Protein AF-A0A7J4S495-F1 (afdb_monomer_lite)

Radius of gyration: 18.55 Å; chains: 1; bounding box: 45×49×51 Å

pLDDT: mean 96.93, std 2.52, range [75.75, 98.94]

Foldseek 3Di:
DLVCLVVQHEDEDPFLLVLLLLLHFLLLSLLRLLLRLVLCVVSNHQEYEREQEPCGPPLADLLLSLLSVVLSCVSNCVPDDPRHDYFYEYEYDLNHQDQDLVSLLVSLLVRLLSRCLVVGPHYDFDQSNSVPDDDDPVSVVSSVVSNVVSNVVSVVDDDNSCPDPSSVVSNVLSNVLSVVLVVLLVVQDDPPPPDSSNDPVSVQVCQQLPSNEGCNCPPPPSGDNPFDWDQDVSGTFTADPPPRHGDRSVRRSVVSVND

Structure (mmCIF, N/CA/C/O backbone):
data_AF-A0A7J4S495-F1
#
_entry.id   AF-A0A7J4S495-F1
#
loop_
_atom_site.group_PDB
_atom_site.id
_atom_site.type_symbol
_atom_site.label_atom_id
_atom_site.label_alt_id
_atom_site.label_comp_id
_atom_site.label_asym_id
_atom_site.label_entity_id
_atom_site.label_seq_id
_atom_site.pdbx_PDB_ins_code
_atom_site.Cartn_x
_atom_site.Cartn_y
_atom_site.Cartn_z
_atom_site.occupancy
_atom_site.B_iso_or_equiv
_atom_site.auth_seq_id
_atom_site.auth_comp_id
_atom_site.auth_asym_id
_atom_site.auth_atom_id
_atom_site.pdbx_PDB_model_num
ATOM 1 N N . MET A 1 1 ? -19.452 1.331 3.686 1.00 92.88 1 MET A N 1
ATOM 2 C CA . MET A 1 1 ? -19.104 0.120 4.468 1.00 92.88 1 MET A CA 1
ATOM 3 C C . MET A 1 1 ? -20.306 -0.441 5.226 1.00 92.88 1 MET A C 1
ATOM 5 O O . MET A 1 1 ? -20.705 -1.549 4.902 1.00 92.88 1 MET A O 1
ATOM 9 N N . GLY A 1 2 ? -20.948 0.310 6.134 1.00 94.75 2 GLY A N 1
ATOM 10 C CA . GLY A 1 2 ? -22.056 -0.211 6.963 1.00 94.75 2 GLY A CA 1
ATOM 11 C C . GLY A 1 2 ? -23.253 -0.802 6.198 1.00 94.75 2 GLY A C 1
ATOM 12 O O . GLY A 1 2 ? -23.832 -1.791 6.631 1.00 94.75 2 GLY A O 1
ATOM 13 N N . TRP A 1 3 ? -23.586 -0.264 5.019 1.00 96.62 3 TRP A N 1
ATOM 14 C CA . TRP A 1 3 ? -24.627 -0.856 4.169 1.00 96.62 3 TRP A CA 1
ATOM 15 C C . TRP A 1 3 ? -24.265 -2.266 3.673 1.00 96.62 3 TRP A C 1
ATOM 17 O O . TRP A 1 3 ? -25.090 -3.165 3.741 1.00 96.62 3 TRP A O 1
ATOM 27 N N . TYR A 1 4 ? -23.028 -2.489 3.222 1.00 96.56 4 TYR A N 1
ATOM 28 C CA . TYR A 1 4 ? -22.582 -3.813 2.772 1.00 96.56 4 TYR A CA 1
ATOM 29 C C . TYR A 1 4 ? -22.509 -4.802 3.938 1.00 96.56 4 TYR A C 1
ATOM 31 O O . TYR A 1 4 ? -22.948 -5.944 3.811 1.00 96.56 4 TYR A O 1
ATOM 39 N N . ALA A 1 5 ? -22.040 -4.328 5.097 1.00 96.12 5 ALA A N 1
ATOM 40 C CA . ALA A 1 5 ? -22.020 -5.102 6.332 1.00 96.12 5 ALA A CA 1
ATOM 41 C C . ALA A 1 5 ? -23.423 -5.588 6.733 1.00 96.12 5 ALA A C 1
ATOM 43 O O . ALA A 1 5 ? -23.599 -6.771 7.013 1.00 96.12 5 ALA A O 1
ATOM 44 N N . SER A 1 6 ? -24.447 -4.725 6.668 1.00 96.81 6 SER A N 1
ATOM 45 C CA . SER A 1 6 ? -25.831 -5.113 6.995 1.00 96.81 6 SER A CA 1
ATOM 46 C C . SER A 1 6 ? -26.442 -6.126 6.019 1.00 96.81 6 SER A C 1
ATOM 48 O O . SER A 1 6 ? -27.468 -6.733 6.321 1.00 96.81 6 SER A O 1
ATOM 50 N N . LYS A 1 7 ? -25.812 -6.331 4.856 1.00 97.56 7 LYS A N 1
ATOM 51 C CA . LYS A 1 7 ? -26.171 -7.352 3.864 1.00 97.56 7 LYS A CA 1
ATOM 52 C C . LYS A 1 7 ? -25.293 -8.604 3.932 1.00 97.56 7 LYS A C 1
ATOM 54 O O . LYS A 1 7 ? -25.521 -9.524 3.155 1.00 97.56 7 LYS A O 1
ATOM 59 N N . GLY A 1 8 ? -24.300 -8.645 4.824 1.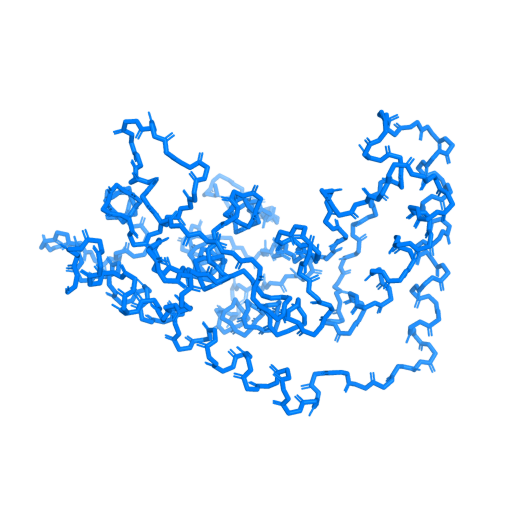00 95.94 8 GLY A N 1
ATOM 60 C CA . GLY A 1 8 ? -23.330 -9.740 4.896 1.00 95.94 8 GLY A CA 1
ATOM 61 C C . GLY A 1 8 ? -22.436 -9.849 3.656 1.00 95.94 8 GLY A C 1
ATOM 62 O O . GLY A 1 8 ? -21.924 -10.928 3.370 1.00 95.94 8 GLY A O 1
ATOM 63 N N . LEU A 1 9 ? -22.271 -8.757 2.899 1.00 97.31 9 LEU A N 1
ATOM 64 C CA . LEU A 1 9 ? -21.462 -8.741 1.682 1.00 97.31 9 LEU A CA 1
ATOM 65 C C . LEU A 1 9 ? -19.990 -8.447 2.010 1.00 97.31 9 LEU A C 1
ATOM 67 O O . LEU A 1 9 ? -19.727 -7.544 2.813 1.00 97.31 9 LEU A O 1
ATOM 71 N N . PRO A 1 10 ? -19.031 -9.154 1.379 1.00 97.19 10 PRO A N 1
ATOM 72 C CA . PRO A 1 10 ? -17.623 -8.793 1.460 1.00 97.19 10 PRO A CA 1
ATOM 73 C C . PRO A 1 10 ? -17.376 -7.357 0.993 1.00 97.19 10 PRO A C 1
ATOM 75 O O . PRO A 1 10 ? -18.044 -6.870 0.080 1.00 97.19 10 PRO A O 1
ATOM 78 N N . VAL A 1 11 ? -16.410 -6.681 1.615 1.00 97.38 11 VAL A N 1
ATOM 79 C CA . VAL A 1 11 ? -16.069 -5.291 1.286 1.00 97.38 11 VAL A CA 1
ATOM 80 C C . VAL A 1 11 ? -14.600 -5.173 0.923 1.00 97.38 11 VAL A C 1
ATOM 82 O O . VAL A 1 11 ? -13.729 -5.506 1.721 1.00 97.38 11 VAL A O 1
ATOM 85 N N . GLU A 1 12 ? -14.354 -4.622 -0.256 1.00 94.88 12 GLU A N 1
ATOM 86 C CA . GLU A 1 12 ? -13.060 -4.133 -0.722 1.00 94.88 12 GLU A CA 1
ATOM 87 C C . GLU A 1 12 ? -13.013 -2.612 -0.502 1.00 94.88 12 GLU A C 1
ATOM 89 O O . GLU A 1 12 ? -13.976 -1.905 -0.819 1.00 94.88 12 GLU A O 1
ATOM 94 N N . VAL A 1 13 ? -11.927 -2.093 0.082 1.00 89.81 13 VAL A N 1
ATOM 95 C CA . VAL A 1 13 ? -11.722 -0.643 0.242 1.00 89.81 13 VAL A CA 1
ATOM 96 C C . VAL A 1 13 ? -10.424 -0.221 -0.426 1.00 89.81 13 VAL A C 1
ATOM 98 O O . VAL A 1 13 ? -9.328 -0.614 -0.030 1.00 89.81 13 VAL A O 1
ATOM 101 N N . ASN A 1 14 ? -10.566 0.681 -1.392 1.00 83.81 14 ASN A N 1
ATOM 102 C CA . ASN A 1 14 ? -9.505 1.056 -2.323 1.00 83.81 14 ASN A CA 1
ATOM 103 C C . ASN A 1 14 ? -8.668 2.247 -1.845 1.00 83.81 14 ASN A C 1
ATOM 105 O O . ASN A 1 14 ? -8.104 2.967 -2.653 1.00 83.81 14 ASN A O 1
ATOM 109 N N . ASP A 1 15 ? -8.575 2.475 -0.535 1.00 86.62 15 ASP A N 1
ATOM 110 C CA . ASP A 1 15 ? -7.972 3.694 0.021 1.00 86.62 15 ASP A CA 1
ATOM 111 C C . ASP A 1 15 ? -6.431 3.643 0.026 1.00 86.62 15 ASP A C 1
ATOM 113 O O . ASP A 1 15 ? -5.757 4.491 -0.553 1.00 86.62 15 ASP A O 1
ATOM 117 N N . SER A 1 16 ? -5.828 2.587 0.584 1.00 88.62 16 SER A N 1
ATOM 118 C CA . SER A 1 16 ? -4.367 2.516 0.787 1.00 88.62 16 SER A CA 1
ATOM 119 C C . SER A 1 16 ? -3.529 2.725 -0.481 1.00 88.62 16 SER A C 1
ATOM 121 O O . SER A 1 16 ? -2.503 3.406 -0.445 1.00 88.62 16 SER A O 1
ATOM 123 N N . HIS A 1 17 ? -3.928 2.139 -1.611 1.00 91.50 17 HIS A N 1
ATOM 124 C CA . HIS A 1 17 ? -3.145 2.253 -2.842 1.00 91.50 17 HIS A CA 1
ATOM 125 C C . HIS A 1 17 ? -3.281 3.634 -3.503 1.00 91.50 17 HIS A C 1
ATOM 127 O O . HIS A 1 17 ? -2.400 4.009 -4.275 1.00 91.50 17 HIS A O 1
ATOM 133 N N . GLN A 1 18 ? -4.325 4.409 -3.182 1.00 94.94 18 GLN A N 1
ATOM 134 C CA . GLN A 1 18 ? -4.510 5.780 -3.675 1.00 94.94 18 GLN A CA 1
ATOM 135 C C . GLN A 1 18 ? -3.459 6.738 -3.111 1.00 94.94 18 GLN A C 1
ATOM 137 O O . GLN A 1 18 ? -3.080 7.688 -3.799 1.00 94.94 18 GLN A O 1
ATOM 142 N N . TRP A 1 19 ? -2.944 6.460 -1.911 1.00 97.44 19 TRP A N 1
ATOM 143 C CA . TRP A 1 19 ? -1.802 7.170 -1.331 1.00 97.44 19 TRP A CA 1
ATOM 144 C C . TRP A 1 19 ? -0.518 6.873 -2.102 1.00 97.44 19 TRP A C 1
ATOM 146 O O . TRP A 1 19 ? 0.177 7.789 -2.530 1.00 97.44 19 TRP A O 1
ATOM 156 N N . SER A 1 20 ? -0.239 5.595 -2.368 1.00 96.62 20 SER A N 1
ATOM 157 C CA . SER A 1 20 ? 0.926 5.199 -3.166 1.00 96.62 20 SER A CA 1
ATOM 158 C C . SER A 1 20 ? 0.868 5.723 -4.608 1.00 96.62 20 SER A C 1
ATOM 160 O O . SER A 1 20 ? 1.890 6.166 -5.108 1.00 96.62 20 SER A O 1
ATOM 162 N N . LEU A 1 21 ? -0.309 5.773 -5.247 1.00 95.44 21 LEU A N 1
ATOM 163 C CA . LEU A 1 21 ? -0.486 6.368 -6.588 1.00 95.44 21 LEU A CA 1
ATOM 164 C C . LEU A 1 21 ? -0.253 7.890 -6.622 1.00 95.44 21 LEU A C 1
ATOM 166 O O . LEU A 1 21 ? -0.128 8.476 -7.696 1.00 95.44 21 LEU A O 1
ATOM 170 N N . ARG A 1 22 ? -0.242 8.536 -5.453 1.00 96.44 22 ARG A N 1
ATOM 171 C CA . ARG A 1 22 ? 0.035 9.966 -5.269 1.00 96.44 22 ARG A CA 1
ATOM 172 C C . ARG A 1 22 ? 1.457 10.229 -4.780 1.00 96.44 22 ARG A C 1
ATOM 174 O O . ARG A 1 22 ? 1.734 11.326 -4.301 1.00 96.44 22 ARG A O 1
ATOM 181 N N . ASP A 1 23 ? 2.313 9.213 -4.874 1.00 96.50 23 ASP A N 1
ATOM 182 C CA . ASP A 1 23 ? 3.699 9.213 -4.420 1.00 96.50 23 ASP A CA 1
ATOM 183 C C . ASP A 1 23 ? 3.849 9.525 -2.923 1.00 96.50 23 ASP A C 1
ATOM 185 O O . ASP A 1 23 ? 4.851 10.092 -2.496 1.00 96.50 23 ASP A O 1
ATOM 189 N N . ALA A 1 24 ? 2.867 9.150 -2.094 1.00 98.12 24 ALA A N 1
ATOM 190 C CA . ALA A 1 24 ? 2.995 9.256 -0.641 1.00 98.12 24 ALA A CA 1
ATOM 191 C C . ALA A 1 24 ? 4.182 8.418 -0.116 1.00 98.12 24 ALA A C 1
ATOM 193 O O . ALA A 1 24 ? 4.555 7.414 -0.744 1.00 98.12 24 ALA A O 1
ATOM 194 N N . PRO A 1 25 ? 4.745 8.762 1.059 1.00 98.31 25 PRO A N 1
ATOM 195 C CA . 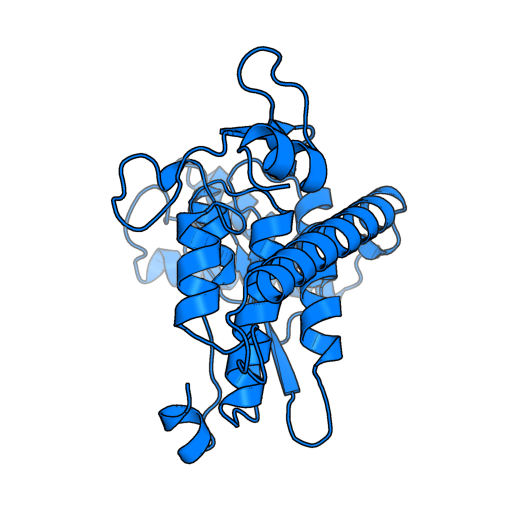PRO A 1 25 ? 5.682 7.887 1.754 1.00 98.31 25 PRO A CA 1
ATOM 196 C C . PRO A 1 25 ? 5.072 6.497 1.969 1.00 98.31 25 PRO A C 1
ATOM 198 O O . PRO A 1 25 ? 3.879 6.365 2.257 1.00 98.31 25 PRO A O 1
ATOM 201 N N . ASP A 1 26 ? 5.885 5.444 1.869 1.00 98.56 26 ASP A N 1
ATOM 202 C CA . ASP A 1 26 ? 5.395 4.069 2.037 1.00 98.56 26 ASP A CA 1
ATOM 203 C C . ASP A 1 26 ? 4.670 3.869 3.386 1.00 98.56 26 ASP A C 1
ATOM 205 O O . ASP A 1 26 ? 3.659 3.165 3.439 1.00 98.56 26 ASP A O 1
ATOM 209 N N . ALA A 1 27 ? 5.139 4.520 4.457 1.00 98.56 27 ALA A N 1
ATOM 210 C CA . ALA A 1 27 ? 4.524 4.469 5.783 1.00 98.56 27 ALA A CA 1
ATOM 211 C C . ALA A 1 27 ? 3.095 5.035 5.812 1.00 98.56 27 ALA A C 1
ATOM 213 O O . ALA A 1 27 ? 2.218 4.430 6.431 1.00 98.56 27 ALA A O 1
ATOM 214 N N . VAL A 1 28 ? 2.823 6.123 5.078 1.00 98.69 28 VAL A N 1
ATOM 215 C CA . VAL A 1 28 ? 1.468 6.687 4.927 1.00 98.69 28 VAL A CA 1
ATOM 216 C C . VAL A 1 28 ? 0.542 5.657 4.283 1.00 98.69 28 VAL A C 1
ATOM 218 O O . VAL A 1 28 ? -0.562 5.420 4.771 1.00 98.69 28 VAL A O 1
ATOM 221 N N . ALA A 1 29 ? 1.005 4.968 3.236 1.00 98.31 29 ALA A N 1
ATOM 222 C CA . ALA A 1 29 ? 0.217 3.919 2.593 1.00 98.31 29 ALA A CA 1
ATOM 223 C C . ALA A 1 29 ? -0.036 2.716 3.522 1.00 98.31 29 ALA A C 1
ATOM 225 O O . ALA A 1 29 ? -1.098 2.094 3.437 1.00 98.31 29 ALA A O 1
ATOM 226 N N . VAL A 1 30 ? 0.916 2.369 4.398 1.00 98.81 30 VAL A N 1
ATOM 227 C CA . VAL A 1 30 ? 0.759 1.305 5.407 1.00 98.81 30 VAL A CA 1
ATOM 228 C C . VAL A 1 30 ? -0.254 1.710 6.484 1.00 98.81 30 VAL A C 1
ATOM 230 O O . VAL A 1 30 ? -1.171 0.936 6.764 1.00 98.81 30 VAL A O 1
ATOM 233 N N . ALA A 1 31 ? -0.160 2.928 7.025 1.00 98.81 31 ALA A N 1
ATOM 234 C CA . ALA A 1 31 ? -1.116 3.458 8.000 1.00 98.81 31 ALA A CA 1
ATOM 235 C C . ALA A 1 31 ? -2.538 3.546 7.417 1.00 98.81 31 ALA A C 1
ATOM 237 O O . ALA A 1 31 ? -3.494 3.080 8.037 1.00 98.81 31 ALA A O 1
ATOM 238 N N . ALA A 1 32 ? -2.681 4.041 6.183 1.00 98.56 32 ALA A N 1
ATOM 239 C CA . ALA A 1 32 ? -3.963 4.089 5.481 1.00 98.56 32 ALA A CA 1
ATOM 240 C C . ALA A 1 32 ? -4.573 2.691 5.259 1.00 98.56 32 ALA A C 1
ATOM 242 O O . ALA A 1 32 ? -5.787 2.520 5.352 1.00 98.56 32 ALA A O 1
ATOM 243 N N . ALA A 1 33 ? -3.747 1.662 5.020 1.00 98.50 33 ALA A N 1
ATOM 244 C CA . ALA A 1 33 ? -4.224 0.281 4.888 1.00 98.50 33 ALA A CA 1
ATOM 245 C C . ALA A 1 33 ? -4.864 -0.236 6.180 1.00 98.50 33 ALA A C 1
ATOM 247 O O . ALA A 1 33 ? -5.928 -0.859 6.139 1.00 98.50 33 ALA A O 1
ATOM 248 N N . PHE A 1 34 ? -4.234 0.054 7.321 1.00 98.75 34 PHE A N 1
ATOM 249 C CA . PHE A 1 34 ? -4.796 -0.261 8.629 1.00 98.75 34 PHE A CA 1
ATOM 250 C C . PHE A 1 34 ? -6.103 0.497 8.870 1.00 98.75 34 PHE A C 1
ATOM 252 O O . PHE A 1 34 ? -7.095 -0.129 9.232 1.00 98.75 34 PHE A O 1
ATOM 259 N N . LEU A 1 35 ? -6.133 1.814 8.632 1.00 98.62 35 LEU A N 1
ATOM 260 C CA . LEU A 1 35 ? -7.328 2.636 8.852 1.00 98.62 35 LEU A CA 1
ATOM 261 C C . LEU A 1 35 ? -8.518 2.137 8.026 1.00 98.62 35 LEU A C 1
ATOM 263 O O . LEU A 1 35 ? -9.611 1.991 8.573 1.00 98.62 35 LEU A O 1
ATOM 267 N N . ALA A 1 36 ? -8.309 1.801 6.751 1.00 98.06 36 ALA A N 1
ATOM 268 C CA . ALA A 1 36 ? -9.351 1.249 5.888 1.00 98.06 36 ALA A CA 1
ATOM 269 C C . ALA A 1 36 ? -9.936 -0.063 6.447 1.00 98.06 36 ALA A C 1
ATOM 271 O O . ALA A 1 36 ? -11.154 -0.186 6.604 1.00 98.06 36 ALA A O 1
ATOM 272 N N . ALA A 1 37 ? -9.076 -1.017 6.821 1.00 98.44 37 ALA A N 1
ATOM 273 C CA . ALA A 1 37 ? -9.504 -2.296 7.389 1.00 98.44 37 ALA A CA 1
ATOM 274 C C . ALA A 1 37 ? -10.170 -2.134 8.767 1.00 98.44 37 ALA A C 1
ATOM 276 O O . ALA A 1 37 ? -11.185 -2.771 9.053 1.00 98.44 37 ALA A O 1
ATOM 277 N N . TYR A 1 38 ? -9.632 -1.253 9.612 1.00 98.44 38 TYR A N 1
ATOM 278 C CA . TYR A 1 38 ? -10.171 -0.955 10.936 1.00 98.44 38 TYR A CA 1
ATOM 279 C C . TYR A 1 38 ? -11.572 -0.344 10.843 1.00 98.44 38 TYR A C 1
ATOM 281 O O . TYR A 1 38 ? -12.487 -0.789 11.537 1.00 98.44 38 TYR A O 1
ATOM 289 N N . ASN A 1 39 ? -11.774 0.603 9.925 1.00 97.94 39 ASN A N 1
ATOM 290 C CA . ASN A 1 39 ? -13.085 1.192 9.664 1.00 97.94 39 ASN A CA 1
ATOM 291 C C . ASN A 1 39 ? -14.075 0.162 9.104 1.00 97.94 39 ASN A C 1
ATOM 293 O O . ASN A 1 39 ? -15.231 0.143 9.527 1.00 97.94 39 ASN A O 1
ATOM 297 N N . ALA A 1 40 ? -13.639 -0.739 8.216 1.00 97.81 40 ALA A N 1
ATOM 298 C CA . ALA A 1 40 ? -14.483 -1.831 7.732 1.00 97.81 40 ALA A CA 1
ATOM 299 C C . ALA A 1 40 ? -14.933 -2.742 8.886 1.00 97.81 40 ALA A C 1
ATOM 301 O O . ALA A 1 40 ? -16.130 -2.998 9.042 1.00 97.81 40 ALA A O 1
ATOM 302 N N . LYS A 1 41 ? -13.996 -3.156 9.749 1.00 98.06 41 LYS A N 1
ATOM 303 C CA . LYS A 1 41 ? -14.291 -3.952 10.947 1.00 98.06 41 LYS A CA 1
ATOM 304 C C . LYS A 1 41 ? -15.284 -3.243 11.868 1.00 98.06 41 LYS A C 1
ATOM 306 O O . LYS A 1 41 ? -16.262 -3.847 12.302 1.00 98.06 41 LYS A O 1
ATOM 311 N N . LYS A 1 42 ? -15.062 -1.959 12.154 1.00 97.81 42 LYS A N 1
ATOM 312 C CA . LYS A 1 42 ? -15.929 -1.153 13.030 1.00 97.81 42 LYS A CA 1
ATOM 313 C C . LYS A 1 42 ? -17.312 -0.909 12.437 1.00 97.81 42 LYS A C 1
ATOM 315 O O . LYS A 1 42 ? -18.282 -0.829 13.181 1.00 97.81 42 LYS A O 1
ATOM 320 N N . ALA A 1 43 ? -17.420 -0.887 11.112 1.00 97.00 43 ALA A N 1
ATOM 321 C CA . ALA A 1 43 ? -18.690 -0.843 10.400 1.00 97.00 43 ALA A CA 1
ATOM 322 C C . ALA A 1 43 ? -19.438 -2.195 10.372 1.00 97.00 43 ALA A C 1
ATOM 324 O O . ALA A 1 43 ? -20.509 -2.264 9.771 1.00 97.00 43 ALA A O 1
ATOM 325 N N . GLY A 1 44 ? -18.895 -3.255 10.986 1.00 97.69 44 GLY A N 1
ATOM 326 C CA . GLY A 1 44 ? -19.524 -4.575 11.077 1.00 97.69 44 GLY A CA 1
ATOM 327 C C . GLY A 1 44 ? -19.276 -5.490 9.875 1.00 97.69 44 GLY A C 1
ATOM 328 O O . GLY A 1 44 ? -19.977 -6.487 9.719 1.00 97.69 44 GLY A O 1
ATOM 329 N N . VAL A 1 45 ? -18.318 -5.164 9.000 1.00 98.25 45 VAL A N 1
ATOM 330 C CA . VAL A 1 45 ? -17.938 -6.047 7.886 1.00 98.25 45 VAL A CA 1
ATOM 331 C C . VAL A 1 45 ? -17.374 -7.348 8.453 1.00 98.25 45 VAL A C 1
ATOM 333 O O . VAL A 1 45 ? -16.506 -7.303 9.316 1.00 98.25 45 VAL A O 1
ATOM 336 N N . SER A 1 46 ? -17.829 -8.498 7.956 1.00 97.75 46 SER A N 1
ATOM 337 C CA . SER A 1 46 ? -17.313 -9.808 8.378 1.00 97.75 46 SER A CA 1
ATOM 338 C C . SER A 1 46 ? -16.175 -10.321 7.494 1.00 97.75 46 SER A C 1
ATOM 340 O O . SER A 1 46 ? -15.239 -10.942 7.991 1.00 97.75 46 SER A O 1
ATOM 342 N N . THR A 1 47 ? -16.238 -10.040 6.188 1.00 98.31 47 THR A N 1
ATOM 343 C CA . THR A 1 47 ? -15.214 -10.411 5.200 1.00 98.31 47 THR A CA 1
ATOM 344 C C . THR A 1 47 ? -14.683 -9.158 4.515 1.00 98.31 47 THR A C 1
ATOM 346 O O . THR A 1 47 ? -15.408 -8.485 3.786 1.00 98.31 47 THR A O 1
ATOM 349 N N . TYR A 1 48 ? -13.417 -8.838 4.753 1.00 98.38 48 TYR A N 1
ATOM 350 C CA . TYR A 1 48 ? -12.724 -7.702 4.156 1.00 98.38 48 TYR A CA 1
ATOM 351 C C . TYR A 1 48 ? -11.759 -8.181 3.073 1.00 98.38 48 TYR A C 1
ATOM 353 O O . TYR A 1 48 ? -10.968 -9.086 3.316 1.00 98.38 48 TYR A O 1
ATOM 361 N N . VAL A 1 49 ? -11.798 -7.578 1.889 1.00 98.06 49 VAL A N 1
ATOM 362 C CA . VAL A 1 49 ? -10.845 -7.852 0.809 1.00 98.06 49 VAL A CA 1
ATOM 363 C C . VAL A 1 49 ? -9.769 -6.771 0.855 1.00 98.06 49 VAL A C 1
ATOM 365 O O . VAL A 1 49 ? -10.011 -5.610 0.526 1.00 98.06 49 VAL A O 1
ATOM 368 N N . ALA A 1 50 ? -8.585 -7.143 1.337 1.00 97.56 50 ALA A N 1
ATOM 369 C CA . ALA A 1 50 ? -7.444 -6.254 1.467 1.00 97.56 50 ALA A CA 1
ATOM 370 C C . ALA A 1 50 ? -6.630 -6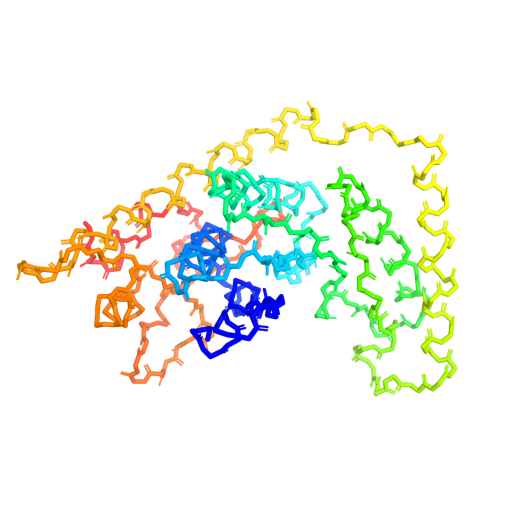.253 0.172 1.00 97.56 50 ALA A C 1
ATOM 372 O O . ALA A 1 50 ? -6.102 -7.289 -0.232 1.00 97.56 50 ALA A O 1
ATOM 373 N N . GLN A 1 51 ? -6.493 -5.080 -0.444 1.00 96.00 51 GLN A N 1
ATOM 374 C CA . GLN A 1 51 ? -5.737 -4.929 -1.681 1.00 96.00 51 GLN A CA 1
ATOM 375 C C . GLN A 1 51 ? -4.251 -4.641 -1.462 1.00 96.00 51 GLN A C 1
ATOM 377 O O . GLN A 1 51 ? -3.862 -3.679 -0.793 1.00 96.00 51 GLN A O 1
ATOM 382 N N . TYR A 1 52 ? -3.419 -5.418 -2.147 1.00 97.56 52 TYR A N 1
ATOM 383 C CA . TYR A 1 52 ? -1.967 -5.314 -2.174 1.00 97.56 52 TYR A CA 1
ATOM 384 C C . TYR A 1 52 ? -1.500 -5.055 -3.609 1.00 97.56 52 TYR A C 1
ATOM 386 O O . TYR A 1 52 ? -1.242 -5.972 -4.389 1.00 97.56 52 TYR A O 1
ATOM 394 N N . MET A 1 53 ? -1.418 -3.774 -3.972 1.00 97.19 53 MET A N 1
ATOM 395 C CA . MET A 1 53 ? -0.884 -3.343 -5.263 1.00 97.19 53 MET A CA 1
ATOM 396 C C . MET A 1 53 ? 0.641 -3.214 -5.180 1.00 97.19 53 MET A C 1
ATOM 398 O O . MET A 1 53 ? 1.144 -2.303 -4.521 1.00 97.19 53 MET A O 1
ATOM 402 N N . PHE A 1 54 ? 1.352 -4.123 -5.844 1.00 97.50 54 PHE A N 1
ATOM 403 C CA . PHE A 1 54 ? 2.808 -4.098 -6.006 1.00 97.50 54 PHE A CA 1
ATOM 404 C C . PHE A 1 54 ? 3.212 -3.065 -7.062 1.00 97.50 54 PHE A C 1
ATOM 406 O O . PHE A 1 54 ? 2.378 -2.574 -7.818 1.00 97.50 54 PHE A O 1
ATOM 413 N N . ASN A 1 55 ? 4.499 -2.739 -7.137 1.00 96.62 55 ASN A N 1
ATOM 414 C CA . ASN A 1 55 ? 5.089 -1.787 -8.073 1.00 96.62 55 ASN A CA 1
ATOM 415 C C . ASN A 1 55 ? 4.444 -0.391 -7.993 1.00 96.62 55 ASN A C 1
ATOM 417 O O . ASN A 1 55 ? 4.341 0.314 -8.999 1.00 96.62 55 ASN A O 1
ATOM 421 N N . ASN A 1 56 ? 3.966 -0.013 -6.804 1.00 95.56 56 ASN A N 1
ATOM 422 C CA . ASN A 1 56 ? 3.206 1.212 -6.585 1.00 95.56 56 ASN A CA 1
ATOM 423 C C . ASN A 1 56 ? 3.753 1.981 -5.367 1.00 95.56 56 ASN A C 1
ATOM 425 O O . ASN A 1 56 ? 3.603 1.490 -4.243 1.00 95.56 56 ASN A O 1
ATOM 429 N N . PRO A 1 57 ? 4.355 3.171 -5.543 1.00 95.25 57 PRO A N 1
ATOM 430 C CA . PRO A 1 57 ? 4.508 3.909 -6.803 1.00 95.25 57 PRO A CA 1
ATOM 431 C C . PRO A 1 57 ? 5.502 3.268 -7.782 1.00 95.25 57 PRO A C 1
ATOM 433 O O . PRO A 1 57 ? 6.245 2.339 -7.435 1.00 95.25 57 PRO A O 1
ATOM 436 N N . ARG A 1 58 ? 5.523 3.785 -9.018 1.00 92.75 58 ARG A N 1
ATOM 437 C CA . ARG A 1 58 ? 6.480 3.367 -10.054 1.00 92.75 58 ARG A CA 1
ATOM 438 C C . ARG A 1 58 ? 7.910 3.541 -9.533 1.00 92.75 58 ARG A C 1
ATOM 440 O O . ARG A 1 58 ? 8.256 4.568 -8.966 1.00 92.75 58 ARG A O 1
ATOM 447 N N . GLY A 1 59 ? 8.750 2.535 -9.764 1.00 93.50 59 GLY A N 1
ATOM 448 C CA . GLY A 1 59 ? 10.131 2.509 -9.274 1.00 93.50 59 GLY A CA 1
ATOM 449 C C . GLY A 1 59 ? 10.300 1.813 -7.921 1.00 93.50 59 GLY A C 1
ATOM 450 O O . GLY A 1 59 ? 11.440 1.595 -7.508 1.00 93.50 59 GLY A O 1
ATOM 451 N N . THR A 1 60 ? 9.206 1.424 -7.245 1.00 97.25 60 THR A N 1
ATOM 452 C CA . THR A 1 60 ? 9.292 0.562 -6.054 1.00 97.25 60 THR A CA 1
ATOM 453 C C . THR A 1 60 ? 9.944 -0.764 -6.439 1.00 97.25 60 THR A C 1
ATOM 455 O O . THR A 1 60 ? 9.533 -1.414 -7.403 1.00 97.25 60 THR A O 1
ATOM 458 N N . SER A 1 61 ? 10.987 -1.153 -5.709 1.00 97.44 61 SER A N 1
ATOM 459 C CA . SER A 1 61 ? 11.686 -2.410 -5.962 1.00 97.44 61 SER A CA 1
ATOM 460 C C . SER A 1 61 ? 10.893 -3.599 -5.404 1.00 97.44 61 SER A C 1
ATOM 462 O O . SER A 1 61 ? 10.204 -3.444 -4.392 1.00 97.44 61 SER A O 1
ATOM 464 N N . PRO A 1 62 ? 11.048 -4.814 -5.969 1.00 97.19 62 PRO A N 1
ATOM 465 C CA . PRO A 1 62 ? 10.391 -6.016 -5.448 1.00 97.19 62 PRO A CA 1
ATOM 466 C C . PRO A 1 62 ? 10.622 -6.238 -3.946 1.00 97.19 62 PRO A C 1
ATOM 468 O O . PRO A 1 62 ? 9.694 -6.569 -3.215 1.00 97.19 62 PRO A O 1
ATOM 471 N N . ARG A 1 63 ? 11.845 -5.975 -3.460 1.00 97.88 63 ARG A N 1
ATOM 472 C CA . ARG A 1 63 ? 12.209 -6.052 -2.034 1.00 97.88 63 ARG A CA 1
ATOM 473 C C . ARG A 1 63 ? 11.355 -5.117 -1.171 1.00 97.88 63 ARG A C 1
ATOM 475 O O . ARG A 1 63 ? 10.829 -5.535 -0.141 1.00 97.88 63 ARG A O 1
ATOM 482 N N . ASN A 1 64 ? 11.219 -3.854 -1.579 1.00 98.44 64 ASN A N 1
ATOM 483 C CA . ASN A 1 64 ? 10.453 -2.865 -0.819 1.00 98.44 64 ASN A CA 1
ATOM 484 C C . ASN A 1 64 ? 8.942 -3.087 -0.941 1.00 98.44 64 ASN A C 1
ATOM 486 O O . ASN A 1 64 ? 8.230 -2.854 0.033 1.00 98.44 64 ASN A O 1
ATOM 490 N N . ASP A 1 65 ? 8.449 -3.594 -2.074 1.00 98.19 65 ASP A N 1
ATOM 491 C CA . ASP A 1 65 ? 7.055 -4.028 -2.187 1.00 98.19 65 ASP A CA 1
ATOM 492 C C . ASP A 1 65 ? 6.748 -5.177 -1.227 1.00 98.19 65 ASP A C 1
ATOM 494 O O . ASP A 1 65 ? 5.775 -5.099 -0.481 1.00 98.19 65 ASP A O 1
ATOM 498 N N . LEU A 1 66 ? 7.596 -6.209 -1.178 1.00 98.62 66 LEU A N 1
ATOM 499 C CA . LEU A 1 66 ? 7.427 -7.326 -0.246 1.00 98.62 66 LEU A CA 1
ATOM 500 C C . LEU A 1 66 ? 7.417 -6.852 1.207 1.00 98.62 66 LEU A C 1
ATOM 502 O O . LEU A 1 66 ? 6.540 -7.255 1.973 1.00 98.62 66 LEU A O 1
ATOM 506 N N . ALA A 1 67 ? 8.331 -5.954 1.578 1.00 98.81 67 ALA A N 1
ATOM 507 C CA . ALA A 1 67 ? 8.361 -5.366 2.913 1.00 98.81 67 ALA A CA 1
ATOM 508 C C . ALA A 1 67 ? 7.087 -4.557 3.216 1.00 98.81 67 ALA A C 1
ATOM 510 O O . ALA A 1 67 ? 6.461 -4.752 4.261 1.00 98.81 67 ALA A O 1
ATOM 511 N N . LYS A 1 68 ? 6.660 -3.697 2.282 1.00 98.75 68 LYS A N 1
ATOM 512 C CA . LYS A 1 68 ? 5.462 -2.856 2.410 1.00 98.75 68 LYS A CA 1
ATOM 513 C C . LYS A 1 68 ? 4.184 -3.676 2.507 1.00 98.75 68 LYS A C 1
ATOM 515 O O . LYS A 1 68 ? 3.380 -3.438 3.406 1.00 98.75 68 LYS A O 1
ATOM 520 N N . MET A 1 69 ? 3.990 -4.653 1.625 1.00 98.62 69 MET A N 1
ATOM 521 C CA . MET A 1 69 ? 2.807 -5.511 1.671 1.00 98.62 69 MET A CA 1
ATOM 522 C C . MET A 1 69 ? 2.817 -6.390 2.917 1.00 98.62 69 MET A C 1
ATOM 524 O O . MET A 1 69 ? 1.783 -6.512 3.561 1.00 98.62 69 MET A O 1
ATOM 528 N N . SER A 1 70 ? 3.976 -6.898 3.343 1.00 98.75 70 SER A N 1
ATOM 529 C CA . SER A 1 70 ? 4.082 -7.658 4.595 1.00 98.75 70 SER A CA 1
ATOM 530 C C . SER A 1 70 ? 3.752 -6.822 5.834 1.00 98.75 70 SER A C 1
ATOM 532 O O . SER A 1 70 ? 3.152 -7.346 6.771 1.00 98.75 70 SER A O 1
ATOM 534 N N . ALA A 1 71 ? 4.109 -5.533 5.857 1.00 98.88 71 ALA A N 1
ATOM 535 C CA . ALA A 1 71 ? 3.719 -4.621 6.933 1.00 98.88 71 ALA A CA 1
ATOM 536 C C . ALA A 1 71 ? 2.199 -4.381 6.942 1.00 98.88 71 ALA A C 1
ATOM 538 O O . ALA A 1 71 ? 1.563 -4.483 7.990 1.00 98.88 71 ALA A O 1
ATOM 539 N N . LYS A 1 72 ? 1.594 -4.143 5.768 1.00 98.75 72 LYS A N 1
ATOM 540 C CA . LYS A 1 72 ? 0.132 -4.019 5.630 1.00 98.75 72 LYS A CA 1
ATOM 541 C C . LYS A 1 72 ? -0.593 -5.294 6.069 1.00 98.75 72 LYS A C 1
ATOM 543 O O . LYS A 1 72 ? -1.580 -5.202 6.789 1.00 98.75 72 LYS A O 1
ATOM 548 N N . ILE A 1 73 ? -0.110 -6.466 5.651 1.00 98.81 73 ILE A N 1
ATOM 549 C CA . ILE A 1 73 ? -0.651 -7.775 6.046 1.00 98.81 73 ILE A CA 1
ATOM 550 C C . ILE A 1 73 ? -0.623 -7.918 7.565 1.00 98.81 73 ILE A C 1
ATOM 552 O O . ILE A 1 73 ? -1.655 -8.222 8.146 1.00 98.81 73 ILE A O 1
ATOM 556 N N . GLU A 1 74 ? 0.510 -7.641 8.217 1.00 98.88 74 GLU A N 1
ATOM 557 C CA . GLU A 1 74 ? 0.615 -7.780 9.674 1.00 98.88 74 GLU A CA 1
ATOM 558 C C . GLU A 1 74 ? -0.389 -6.890 10.421 1.00 98.88 74 GLU A C 1
ATOM 560 O O . GLU A 1 74 ? -1.073 -7.362 11.329 1.00 98.88 74 GLU A O 1
ATOM 565 N N . LEU A 1 75 ? -0.526 -5.622 10.017 1.00 98.81 75 LEU A N 1
ATOM 566 C CA . LEU A 1 75 ? -1.477 -4.708 10.652 1.00 98.81 75 LEU A CA 1
ATOM 567 C C . LEU A 1 75 ? -2.937 -5.112 10.408 1.00 98.81 75 LEU A C 1
ATOM 569 O O . LEU A 1 75 ? -3.745 -5.053 11.332 1.00 98.81 75 LEU A O 1
ATOM 573 N N . ILE A 1 76 ? -3.285 -5.511 9.182 1.00 98.56 76 ILE A N 1
ATOM 574 C CA . ILE A 1 76 ? -4.663 -5.863 8.809 1.00 98.56 76 ILE A CA 1
ATOM 575 C C . ILE A 1 76 ? -5.062 -7.209 9.413 1.00 98.56 76 ILE A C 1
ATOM 577 O O . ILE A 1 76 ? -6.145 -7.336 9.979 1.00 98.56 76 ILE A O 1
ATOM 581 N N . GLU A 1 77 ? -4.203 -8.222 9.329 1.00 98.50 77 GLU A N 1
ATOM 582 C CA . GLU A 1 77 ? -4.517 -9.550 9.854 1.00 98.50 77 GLU A CA 1
ATOM 583 C C . GLU A 1 77 ? -4.510 -9.596 11.378 1.00 98.50 77 GLU A C 1
ATOM 585 O O . GLU A 1 77 ? -5.261 -10.377 11.961 1.00 98.50 77 GLU A O 1
ATOM 590 N N . GLY A 1 78 ? -3.767 -8.695 12.030 1.00 98.44 78 GLY A N 1
ATOM 591 C CA . GLY A 1 78 ? -3.881 -8.452 13.467 1.00 98.44 78 GLY A CA 1
ATOM 592 C C . GLY A 1 78 ? -5.275 -7.978 13.905 1.00 98.44 78 GLY A C 1
ATOM 593 O O . GLY A 1 78 ? -5.612 -8.070 15.084 1.00 98.44 78 GLY A O 1
ATOM 594 N N . LEU A 1 79 ? -6.120 -7.510 12.976 1.00 98.38 79 LEU A N 1
ATOM 595 C CA . LEU A 1 79 ? -7.519 -7.177 13.249 1.00 98.38 79 LEU A CA 1
ATOM 596 C C . LEU A 1 79 ? -8.452 -8.392 13.183 1.00 98.38 79 LEU A C 1
ATOM 598 O O . LEU A 1 79 ? -9.613 -8.259 13.582 1.00 98.38 79 LEU A O 1
ATOM 602 N N . GLN A 1 80 ? -8.005 -9.548 12.690 1.00 98.31 80 GLN A N 1
ATOM 603 C CA . GLN A 1 80 ? -8.866 -10.721 12.559 1.00 98.31 80 GLN A CA 1
ATOM 604 C C . GLN A 1 80 ? -9.301 -11.276 13.912 1.00 98.31 80 GLN A C 1
ATOM 606 O O . GLN A 1 80 ? -8.568 -11.256 14.898 1.00 98.31 80 GLN A O 1
ATOM 611 N N . ASN A 1 81 ? -10.532 -11.770 13.954 1.00 97.00 81 ASN A N 1
ATOM 612 C CA . ASN A 1 81 ? -11.117 -12.471 15.091 1.00 97.00 81 ASN A CA 1
ATOM 613 C C . ASN A 1 81 ? -12.297 -13.327 14.596 1.00 97.00 81 ASN A C 1
ATOM 615 O O . ASN A 1 81 ? -12.537 -13.419 13.394 1.00 97.00 81 ASN A O 1
ATOM 619 N N . GLY A 1 82 ? -13.069 -13.929 15.504 1.00 95.19 82 GLY A N 1
ATOM 620 C CA . GLY A 1 82 ? -14.218 -14.766 15.129 1.00 95.19 82 GLY A CA 1
ATOM 621 C C . GLY A 1 82 ? -15.302 -14.065 14.292 1.00 95.19 82 GLY A C 1
ATOM 622 O O . GLY A 1 82 ? -16.141 -14.747 13.715 1.00 95.19 82 GLY A O 1
ATOM 623 N N . SER A 1 83 ? -15.291 -12.730 14.202 1.00 95.75 83 SER A N 1
ATOM 624 C CA . SER A 1 83 ? -16.277 -11.937 13.458 1.00 95.75 83 SER A CA 1
ATOM 625 C C . SER A 1 83 ? -15.694 -11.133 12.289 1.00 95.75 83 SER A C 1
ATOM 627 O O . SER A 1 83 ? -16.458 -10.468 11.600 1.00 95.75 83 SER A O 1
ATOM 629 N N . PHE A 1 84 ? -14.374 -11.140 12.075 1.00 98.38 84 PHE A N 1
ATOM 630 C CA . PHE A 1 84 ? -13.700 -10.373 11.024 1.00 98.38 84 PHE A CA 1
ATOM 631 C C . PHE A 1 84 ? -12.569 -11.197 10.412 1.00 98.38 84 PHE A C 1
ATOM 633 O O . PHE A 1 84 ? -11.629 -11.581 11.111 1.00 98.38 84 PHE A O 1
ATOM 640 N N . ARG A 1 85 ? -12.634 -11.421 9.100 1.00 98.06 85 ARG A N 1
ATOM 641 C CA . ARG A 1 85 ? -11.595 -12.078 8.304 1.00 98.06 85 ARG A CA 1
ATOM 642 C C . ARG A 1 85 ? -11.157 -11.164 7.165 1.00 98.06 85 ARG A C 1
ATOM 644 O O . ARG A 1 85 ? -11.997 -10.566 6.497 1.00 98.06 85 ARG A O 1
ATOM 651 N N . ALA A 1 86 ? -9.856 -11.111 6.920 1.00 98.12 86 ALA A N 1
ATOM 652 C CA . ALA A 1 86 ? -9.269 -10.482 5.752 1.00 98.12 86 ALA A CA 1
ATOM 653 C C . ALA A 1 86 ? -8.938 -11.545 4.692 1.00 98.12 86 ALA A C 1
ATOM 655 O O . ALA A 1 86 ? -8.463 -12.634 5.012 1.00 98.12 86 ALA A O 1
ATOM 656 N N . LEU A 1 87 ? -9.206 -11.225 3.431 1.00 98.38 87 LEU A N 1
ATOM 657 C CA . LEU A 1 87 ? -8.714 -11.938 2.259 1.00 98.38 87 LEU A CA 1
ATOM 658 C C . LEU A 1 87 ? -7.663 -11.068 1.582 1.00 98.38 87 LEU A C 1
ATOM 660 O O . LEU A 1 87 ? -7.838 -9.853 1.480 1.00 98.38 87 LEU A O 1
ATOM 664 N N . ARG A 1 88 ? -6.587 -11.682 1.103 1.00 98.31 88 ARG A N 1
ATOM 665 C CA . ARG A 1 88 ? -5.529 -10.992 0.372 1.00 98.31 88 ARG A CA 1
ATOM 666 C C . ARG A 1 88 ? -5.858 -10.969 -1.115 1.00 98.31 88 ARG A C 1
ATOM 668 O O . ARG A 1 88 ? -5.778 -12.000 -1.777 1.00 98.31 88 ARG A O 1
ATOM 675 N N . GLU A 1 89 ? -6.171 -9.795 -1.651 1.00 98.12 89 GLU A N 1
ATOM 676 C CA . GLU A 1 89 ? -6.207 -9.550 -3.094 1.00 98.12 89 GLU A CA 1
ATOM 677 C C . GLU A 1 89 ? -4.921 -8.842 -3.509 1.00 98.12 89 GLU A C 1
ATOM 679 O O . GLU A 1 89 ? -4.591 -7.785 -2.977 1.00 98.12 89 GLU A O 1
ATOM 684 N N . ALA A 1 90 ? -4.177 -9.393 -4.461 1.00 97.44 90 ALA A N 1
ATOM 685 C CA . ALA A 1 90 ? -2.918 -8.805 -4.896 1.00 97.44 90 ALA A CA 1
ATOM 686 C C . ALA A 1 90 ? -2.855 -8.599 -6.409 1.00 97.44 90 ALA A C 1
ATOM 688 O O . ALA A 1 90 ? -3.439 -9.360 -7.183 1.00 97.44 90 ALA A O 1
ATOM 689 N N . ARG A 1 91 ? -2.143 -7.546 -6.826 1.00 96.81 91 ARG A N 1
ATOM 690 C CA . ARG A 1 91 ? -2.060 -7.120 -8.230 1.00 96.81 91 ARG A CA 1
ATOM 691 C C . ARG A 1 91 ? -0.790 -6.354 -8.559 1.00 96.81 91 ARG A C 1
ATOM 693 O O . ARG A 1 91 ? -0.197 -5.704 -7.699 1.00 96.81 91 ARG A O 1
ATOM 700 N N . THR A 1 92 ? -0.451 -6.354 -9.842 1.00 97.00 92 THR A N 1
ATOM 701 C CA . THR A 1 92 ? 0.555 -5.469 -10.437 1.00 97.00 92 THR A CA 1
ATOM 702 C C . THR A 1 92 ? 0.066 -4.016 -10.454 1.00 97.00 92 THR A C 1
ATOM 704 O O . THR A 1 92 ? -1.120 -3.742 -10.660 1.00 97.00 92 THR A O 1
ATOM 707 N N . GLY A 1 93 ? 0.977 -3.074 -10.217 1.00 93.44 93 GLY A N 1
ATOM 708 C CA . GLY A 1 93 ? 0.694 -1.640 -10.217 1.00 93.44 93 GLY A CA 1
ATOM 709 C C . GLY A 1 93 ? 0.566 -1.074 -11.625 1.00 93.44 93 GLY A C 1
ATOM 710 O O . GLY A 1 93 ? 1.441 -1.286 -12.462 1.00 93.44 93 GLY A O 1
ATOM 711 N N . LEU A 1 94 ? -0.499 -0.310 -11.865 1.00 89.75 94 LEU A N 1
ATOM 712 C CA . LEU A 1 94 ? -0.857 0.225 -13.185 1.00 89.75 94 LEU A CA 1
ATOM 713 C C . LEU A 1 94 ? 0.280 1.055 -13.800 1.00 89.75 94 LEU A C 1
ATOM 715 O O . LEU A 1 94 ? 0.799 0.730 -14.864 1.00 89.75 94 LEU A O 1
ATOM 719 N N . ASN A 1 95 ? 0.759 2.054 -13.052 1.00 88.38 95 ASN A N 1
ATOM 720 C CA . ASN A 1 95 ? 1.780 3.009 -13.499 1.00 88.38 95 ASN A CA 1
ATOM 721 C C . ASN A 1 95 ? 3.177 2.392 -13.687 1.00 88.38 95 ASN A C 1
ATOM 723 O O . ASN A 1 95 ? 4.108 3.093 -14.083 1.00 88.38 95 ASN A O 1
ATOM 727 N N . SER A 1 96 ? 3.358 1.111 -13.350 1.00 93.00 96 SER A N 1
ATOM 728 C CA . SER A 1 96 ? 4.640 0.420 -13.494 1.00 93.00 96 SER A CA 1
ATOM 729 C C . SER A 1 96 ? 4.821 -0.262 -14.847 1.00 93.00 96 SER A C 1
ATOM 731 O O . SER A 1 96 ? 5.956 -0.570 -15.207 1.00 93.00 96 SER A O 1
ATOM 733 N N . LEU A 1 97 ? 3.732 -0.486 -15.590 1.00 95.44 97 LEU A N 1
ATOM 734 C CA . LEU A 1 97 ? 3.792 -1.147 -16.888 1.00 95.44 97 LEU A CA 1
ATOM 735 C C . LEU A 1 97 ? 4.516 -0.247 -17.912 1.00 95.44 97 LEU A C 1
ATOM 737 O O . LEU A 1 97 ? 4.202 0.940 -18.022 1.00 95.44 97 LEU A O 1
ATOM 741 N N . PRO A 1 98 ? 5.511 -0.773 -18.646 1.00 95.12 98 PRO A N 1
ATOM 742 C CA . PRO A 1 98 ? 6.179 -0.046 -19.720 1.00 95.12 98 PRO A CA 1
ATOM 743 C C . PRO A 1 98 ? 5.282 0.087 -20.962 1.00 95.12 98 PRO A C 1
ATOM 745 O O . PRO A 1 98 ? 4.339 -0.674 -21.153 1.00 95.12 98 PRO A O 1
ATOM 748 N N . LEU A 1 99 ? 5.603 1.056 -21.826 1.00 95.69 99 LEU A N 1
ATOM 749 C CA . LEU A 1 99 ? 4.890 1.287 -23.094 1.00 95.69 99 LEU A CA 1
ATOM 750 C C . LEU A 1 99 ? 5.156 0.200 -24.143 1.00 95.69 99 LEU A C 1
ATOM 752 O O . LEU A 1 99 ? 4.304 -0.060 -24.994 1.00 95.69 99 LEU A O 1
ATOM 756 N N . ASP A 1 100 ? 6.347 -0.398 -24.097 1.00 97.38 100 ASP A N 1
ATOM 757 C CA . ASP A 1 100 ? 6.729 -1.514 -24.954 1.00 97.38 100 ASP A CA 1
ATOM 758 C C . ASP A 1 100 ? 5.986 -2.782 -24.518 1.00 97.38 100 ASP A C 1
ATOM 760 O O . ASP A 1 100 ? 6.077 -3.203 -23.363 1.00 97.38 100 ASP A O 1
ATOM 764 N N . MET A 1 101 ? 5.231 -3.381 -25.439 1.00 96.50 101 MET A N 1
ATOM 765 C CA . MET A 1 101 ? 4.288 -4.451 -25.105 1.00 96.50 101 MET A CA 1
ATOM 766 C C . MET A 1 101 ? 4.993 -5.746 -24.683 1.00 96.50 101 MET A C 1
ATOM 768 O O . MET A 1 101 ? 4.464 -6.473 -23.841 1.00 96.50 101 MET A O 1
ATOM 772 N N . ASP A 1 102 ? 6.176 -6.035 -25.226 1.00 98.00 102 ASP A N 1
ATOM 773 C CA . ASP A 1 102 ? 6.930 -7.239 -24.870 1.00 98.00 102 ASP A CA 1
ATOM 774 C C . ASP A 1 102 ? 7.543 -7.088 -23.476 1.00 98.00 102 ASP A C 1
ATOM 776 O O . ASP A 1 102 ? 7.430 -7.987 -22.635 1.00 98.00 102 ASP A O 1
ATOM 780 N N . GLN A 1 103 ? 8.082 -5.904 -23.174 1.00 97.88 103 GLN A N 1
ATOM 781 C CA . GLN A 1 103 ? 8.502 -5.564 -21.817 1.00 97.88 103 GLN A CA 1
ATOM 782 C C . GLN A 1 103 ? 7.319 -5.576 -20.842 1.00 97.88 103 GLN A C 1
ATOM 784 O O . GLN A 1 103 ? 7.469 -6.049 -19.71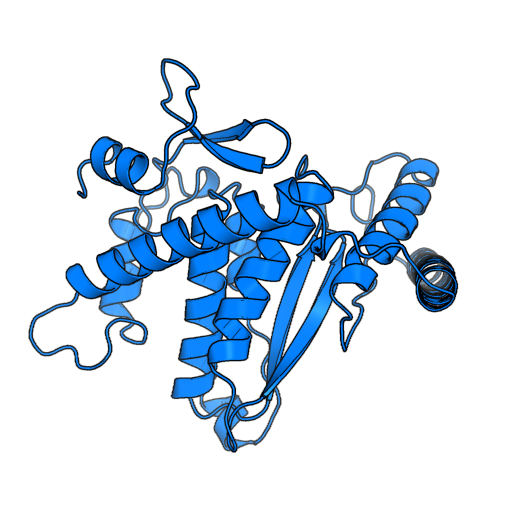7 1.00 97.88 103 GLN A O 1
ATOM 789 N N . ALA A 1 104 ? 6.133 -5.117 -21.253 1.00 97.75 104 ALA A N 1
ATOM 790 C CA . ALA A 1 104 ? 4.952 -5.086 -20.393 1.00 97.75 104 ALA A CA 1
ATOM 791 C C . ALA A 1 104 ? 4.461 -6.491 -20.035 1.00 97.75 104 ALA A C 1
ATOM 793 O O . ALA A 1 104 ? 4.121 -6.758 -18.881 1.00 97.75 104 ALA A O 1
ATOM 794 N N . LYS A 1 105 ? 4.504 -7.421 -20.995 1.00 98.44 105 LYS A N 1
ATOM 795 C CA . LYS A 1 105 ? 4.224 -8.844 -20.761 1.00 98.44 105 LYS A CA 1
ATOM 796 C C . LYS A 1 105 ? 5.234 -9.471 -19.798 1.00 98.44 105 LYS A C 1
ATOM 798 O O . LYS A 1 105 ? 4.830 -10.162 -18.861 1.00 98.44 105 LYS A O 1
ATOM 803 N N . GLY A 1 106 ? 6.527 -9.199 -19.994 1.00 98.19 106 GLY A N 1
ATOM 804 C CA . GLY A 1 106 ? 7.587 -9.655 -19.089 1.00 98.19 106 GLY A CA 1
ATOM 805 C C . GLY A 1 106 ? 7.425 -9.099 -17.670 1.00 98.19 106 GLY A C 1
ATOM 806 O O . GLY A 1 106 ? 7.511 -9.843 -16.691 1.00 98.19 106 GLY A O 1
ATOM 807 N N . HIS A 1 107 ? 7.109 -7.807 -17.560 1.00 97.62 107 HIS A N 1
ATOM 808 C CA . HIS A 1 107 ? 6.851 -7.124 -16.293 1.00 97.62 107 HIS A CA 1
ATOM 809 C C . HIS A 1 107 ? 5.642 -7.707 -15.559 1.00 97.62 107 HIS A C 1
ATOM 811 O O . HIS A 1 107 ? 5.746 -8.011 -14.372 1.00 97.62 107 HIS A O 1
ATOM 817 N N . LEU A 1 108 ? 4.523 -7.929 -16.258 1.00 98.25 108 LEU A N 1
ATOM 818 C CA . LEU A 1 108 ? 3.318 -8.533 -15.684 1.00 98.25 108 LEU A CA 1
ATOM 819 C C . LEU A 1 108 ? 3.612 -9.922 -15.098 1.00 98.25 108 LEU A C 1
ATOM 821 O O . LEU A 1 108 ? 3.265 -10.193 -13.950 1.00 98.25 108 LEU A O 1
ATOM 825 N N . GLY A 1 109 ? 4.290 -10.789 -15.858 1.00 98.25 109 GLY A N 1
ATOM 826 C CA . GLY A 1 109 ? 4.661 -12.127 -15.388 1.00 98.25 109 GLY A CA 1
ATOM 827 C C . GLY A 1 109 ? 5.589 -12.092 -14.170 1.00 98.25 109 GLY A C 1
ATOM 828 O O . GLY A 1 109 ? 5.339 -12.785 -13.184 1.00 98.25 109 GLY A O 1
ATOM 829 N N . SER A 1 110 ? 6.622 -11.245 -14.212 1.00 97.44 110 SER A N 1
ATOM 830 C CA . SER A 1 110 ? 7.576 -11.063 -13.108 1.00 97.44 110 SER A CA 1
ATOM 831 C C . SER A 1 110 ? 6.897 -10.545 -11.835 1.00 97.44 110 SER A C 1
ATOM 833 O O . SER A 1 110 ? 7.054 -11.123 -10.758 1.00 97.44 110 SER A O 1
ATOM 835 N N . SER A 1 111 ? 6.067 -9.507 -11.967 1.00 97.88 111 SER A N 1
ATOM 836 C CA . SER A 1 111 ? 5.312 -8.909 -10.865 1.00 97.88 111 SER A CA 1
ATOM 837 C C . SER A 1 111 ? 4.373 -9.923 -10.209 1.00 97.88 111 SER A C 1
ATOM 839 O O . SER A 1 111 ? 4.403 -10.081 -8.990 1.00 97.88 111 SER A O 1
ATOM 841 N N . ILE A 1 112 ? 3.602 -10.680 -11.001 1.00 98.19 112 ILE A N 1
ATOM 842 C CA . ILE A 1 112 ? 2.702 -11.719 -10.478 1.00 98.19 112 ILE A CA 1
ATOM 843 C C . ILE A 1 112 ? 3.490 -12.814 -9.754 1.00 98.19 112 ILE A C 1
ATOM 845 O O . ILE A 1 112 ? 3.079 -13.255 -8.683 1.00 98.19 112 ILE A O 1
ATOM 849 N N . HIS A 1 113 ? 4.644 -13.224 -10.282 1.00 97.69 113 HIS A N 1
ATOM 850 C CA . HIS A 1 113 ? 5.500 -14.189 -9.598 1.00 97.69 113 HIS A CA 1
ATOM 851 C C . HIS A 1 113 ? 5.979 -13.658 -8.234 1.00 97.69 113 HIS A C 1
ATOM 853 O O . HIS A 1 113 ? 5.903 -14.373 -7.242 1.00 97.69 113 HIS A O 1
ATOM 859 N N . THR A 1 114 ? 6.400 -12.389 -8.138 1.00 97.50 114 THR A N 1
ATOM 860 C CA . THR A 1 114 ? 6.740 -11.753 -6.847 1.00 97.50 114 THR A CA 1
ATOM 861 C C . THR A 1 114 ? 5.538 -11.672 -5.902 1.00 97.50 114 THR A C 1
ATOM 863 O O . THR A 1 114 ? 5.671 -11.985 -4.719 1.00 97.50 114 THR A O 1
ATOM 866 N N . VAL A 1 115 ? 4.363 -11.291 -6.409 1.00 97.44 115 VAL A N 1
ATOM 867 C CA . 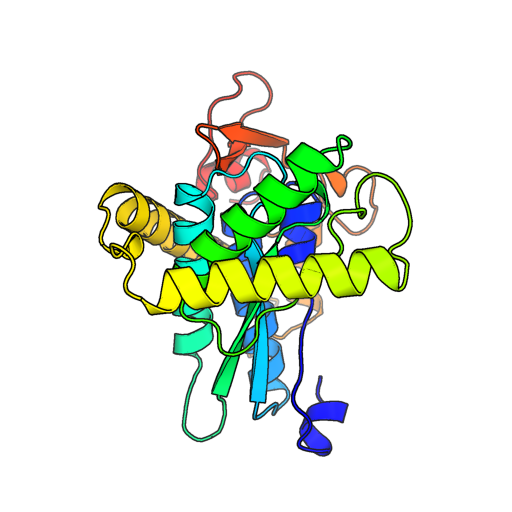VAL A 1 115 ? 3.106 -11.206 -5.648 1.00 97.44 115 VAL A CA 1
ATOM 868 C C . VAL A 1 115 ? 2.782 -12.528 -4.944 1.00 97.44 115 VAL A C 1
ATOM 870 O O . VAL A 1 115 ? 2.318 -12.521 -3.804 1.00 97.44 115 VAL A O 1
ATOM 873 N N . MET A 1 116 ? 3.074 -13.674 -5.566 1.00 98.38 116 MET A N 1
ATOM 874 C CA . MET A 1 116 ? 2.801 -14.985 -4.967 1.00 98.38 116 MET A CA 1
ATOM 875 C C . MET A 1 116 ? 3.549 -15.239 -3.649 1.00 98.38 116 MET A C 1
ATOM 877 O O . MET A 1 116 ? 3.090 -16.055 -2.849 1.00 98.38 116 MET A O 1
ATOM 881 N N . ALA A 1 117 ? 4.628 -14.504 -3.356 1.00 97.94 117 ALA A N 1
ATOM 882 C CA . ALA A 1 117 ? 5.342 -14.607 -2.082 1.00 97.94 117 ALA A CA 1
ATOM 883 C C . ALA A 1 117 ? 4.472 -14.240 -0.867 1.00 97.94 117 ALA A C 1
ATOM 885 O O . ALA A 1 117 ? 4.663 -14.793 0.215 1.00 97.94 117 ALA A O 1
ATOM 886 N N . ILE A 1 118 ? 3.478 -13.357 -1.037 1.00 97.94 118 ILE A N 1
ATOM 887 C CA . ILE A 1 118 ? 2.523 -13.027 0.032 1.00 97.94 118 ILE A CA 1
ATOM 888 C C . ILE A 1 118 ? 1.321 -13.978 0.082 1.00 97.94 118 ILE A C 1
ATOM 890 O O . ILE A 1 118 ? 0.394 -13.728 0.849 1.00 97.94 118 ILE A O 1
ATOM 894 N N . ARG A 1 119 ? 1.328 -15.067 -0.702 1.00 97.75 119 ARG A N 1
ATOM 895 C CA . ARG A 1 119 ? 0.282 -16.106 -0.742 1.00 97.75 119 ARG A CA 1
ATOM 896 C C . ARG A 1 119 ? -1.136 -15.509 -0.820 1.00 97.75 119 ARG A C 1
ATOM 898 O O . ARG A 1 119 ? -1.904 -15.670 0.127 1.00 97.75 119 ARG A O 1
ATOM 905 N N . PRO A 1 120 ? -1.458 -14.752 -1.883 1.00 98.25 120 PRO A N 1
ATOM 906 C CA . PRO A 1 120 ? -2.754 -14.095 -1.997 1.00 98.25 120 PRO A CA 1
ATOM 907 C C . PRO A 1 120 ? -3.898 -15.111 -2.141 1.00 98.25 120 PRO A C 1
ATOM 909 O O . PRO A 1 120 ? -3.726 -16.146 -2.784 1.00 98.25 120 PRO A O 1
ATOM 912 N N . ASP A 1 121 ? -5.074 -14.789 -1.595 1.00 98.38 121 ASP A N 1
ATOM 913 C CA . ASP A 1 121 ? -6.316 -15.535 -1.838 1.00 98.38 121 ASP A CA 1
ATOM 914 C C . ASP A 1 121 ? -6.867 -15.240 -3.245 1.00 98.38 121 ASP A C 1
ATOM 916 O O . ASP A 1 121 ? -7.468 -16.100 -3.886 1.00 98.38 121 ASP A O 1
ATOM 920 N N . ILE A 1 122 ? -6.662 -14.006 -3.724 1.00 98.31 122 ILE A N 1
ATOM 921 C CA . ILE A 1 122 ? -7.151 -13.503 -5.009 1.00 98.31 122 ILE A CA 1
ATOM 922 C C . ILE A 1 122 ? -5.994 -12.819 -5.747 1.00 98.31 122 ILE A C 1
ATOM 924 O O . ILE A 1 122 ? -5.337 -11.929 -5.208 1.00 98.31 122 ILE A O 1
ATOM 928 N N . VAL A 1 123 ? -5.761 -13.195 -7.006 1.00 98.25 123 VAL A N 1
ATOM 929 C CA . VAL A 1 123 ? -4.853 -12.465 -7.904 1.00 98.25 123 VAL A CA 1
ATOM 930 C C . VAL A 1 123 ? -5.686 -11.684 -8.910 1.00 98.25 123 VAL A C 1
ATOM 932 O O . VAL A 1 123 ? -6.374 -12.270 -9.745 1.00 98.25 123 VAL A O 1
ATOM 935 N N . HIS A 1 124 ? -5.607 -10.359 -8.844 1.00 96.88 124 HIS A N 1
ATOM 936 C CA . HIS A 1 124 ? -6.250 -9.466 -9.799 1.00 96.88 124 HIS A CA 1
ATOM 937 C C . HIS A 1 124 ? -5.303 -9.224 -10.977 1.00 96.88 124 HIS A C 1
ATOM 939 O O . HIS A 1 124 ? -4.232 -8.627 -10.844 1.00 96.88 124 HIS A O 1
ATOM 945 N N . VAL A 1 125 ? -5.716 -9.698 -12.154 1.00 96.69 125 VAL A N 1
ATOM 946 C CA . VAL A 1 125 ? -4.938 -9.617 -13.395 1.00 96.69 125 VAL A CA 1
ATOM 947 C C . VAL A 1 125 ? -5.172 -8.271 -14.077 1.00 96.69 125 VAL A C 1
ATOM 949 O O . VAL A 1 125 ? -6.276 -7.977 -14.526 1.00 96.69 125 VAL A O 1
ATOM 952 N N . VAL A 1 126 ? -4.115 -7.466 -14.169 1.00 94.69 126 VAL A N 1
ATOM 953 C CA . VAL A 1 126 ? -4.099 -6.207 -14.928 1.00 94.69 126 VAL A CA 1
ATOM 954 C C . VAL A 1 126 ? -3.778 -6.502 -16.395 1.00 94.69 126 VAL A C 1
ATOM 956 O O . VAL A 1 126 ? -2.987 -7.400 -16.686 1.00 94.69 126 VAL A O 1
ATOM 959 N N . GLY A 1 127 ? -4.374 -5.747 -17.320 1.00 96.12 127 GLY A N 1
ATOM 960 C CA . GLY A 1 127 ? -4.024 -5.828 -18.736 1.00 96.12 127 GLY A CA 1
ATOM 961 C C . GLY A 1 127 ? -2.606 -5.310 -18.982 1.00 96.12 127 GLY A C 1
ATOM 962 O O . GLY A 1 127 ? -2.303 -4.180 -18.614 1.00 96.12 127 GLY A O 1
ATOM 963 N N . TYR A 1 128 ? -1.737 -6.079 -19.647 1.00 96.69 128 TYR A N 1
ATOM 964 C CA . TYR A 1 128 ? -0.379 -5.597 -19.972 1.00 96.69 128 TYR A CA 1
ATOM 965 C C . TYR A 1 128 ? -0.382 -4.335 -20.860 1.00 96.69 128 TYR A C 1
ATOM 967 O O . TYR A 1 128 ? 0.635 -3.659 -20.955 1.00 96.69 128 TYR A O 1
ATOM 975 N N . SER A 1 129 ? -1.506 -4.007 -21.509 1.00 96.38 129 SER A N 1
ATOM 976 C CA . SER A 1 129 ? -1.660 -2.816 -22.351 1.00 96.38 129 SER A CA 1
ATOM 977 C C . SER A 1 129 ? -1.898 -1.516 -21.580 1.00 96.38 129 SER A C 1
ATOM 979 O O . SER A 1 129 ? -1.946 -0.472 -22.222 1.00 96.38 129 SER A O 1
ATOM 981 N N . GLU A 1 130 ? -2.050 -1.557 -20.249 1.00 94.69 130 GLU A N 1
ATOM 982 C CA . GLU A 1 130 ? -2.508 -0.440 -19.401 1.00 94.69 130 GLU A CA 1
ATOM 983 C C . GLU A 1 130 ? -1.841 0.907 -19.711 1.00 94.69 130 GLU A C 1
ATOM 985 O O . GLU A 1 130 ? -2.507 1.935 -19.783 1.00 94.69 130 GLU A O 1
ATOM 990 N N . ALA A 1 131 ? -0.521 0.906 -19.912 1.00 93.44 131 ALA A N 1
ATOM 991 C CA . ALA A 1 131 ? 0.245 2.126 -20.147 1.00 93.44 131 ALA A CA 1
ATOM 992 C C . ALA A 1 131 ? 0.072 2.703 -21.563 1.00 93.44 131 ALA A C 1
ATOM 994 O O . ALA A 1 131 ? 0.479 3.835 -21.811 1.00 93.44 131 ALA A O 1
ATOM 995 N N . ASN A 1 132 ? -0.486 1.927 -22.493 1.00 93.81 132 ASN A N 1
ATOM 996 C CA . ASN A 1 132 ? -0.554 2.245 -23.916 1.00 93.81 132 ASN A CA 1
ATOM 997 C C . ASN A 1 132 ? -2.002 2.507 -24.372 1.00 93.81 132 ASN A C 1
ATOM 999 O O . ASN A 1 132 ? -2.292 3.571 -24.914 1.00 93.81 132 ASN A O 1
ATOM 1003 N N . TYR A 1 133 ? -2.925 1.569 -24.120 1.00 94.50 133 TYR A N 1
ATOM 1004 C CA . TYR A 1 133 ? -4.338 1.691 -24.498 1.00 94.50 133 TYR A CA 1
ATOM 1005 C C . TYR A 1 133 ? -5.257 0.790 -23.662 1.00 94.50 133 TYR A C 1
ATOM 1007 O O . TYR A 1 133 ? -4.827 -0.167 -23.009 1.00 94.50 133 TYR A O 1
ATOM 1015 N N . GLN A 1 134 ? -6.559 1.090 -23.722 1.00 94.25 134 GLN A N 1
ATOM 1016 C CA . GLN A 1 134 ? -7.596 0.347 -23.010 1.00 94.25 134 GLN A CA 1
ATOM 1017 C C . GLN A 1 134 ? -7.552 -1.147 -23.350 1.00 94.25 134 GLN A C 1
ATOM 1019 O O . GLN A 1 134 ? -7.566 -1.534 -24.517 1.00 94.25 134 GLN A O 1
ATOM 1024 N N . VAL A 1 135 ? -7.554 -1.985 -22.313 1.00 94.56 135 VAL A N 1
ATOM 1025 C CA . VAL A 1 135 ? -7.523 -3.442 -22.456 1.00 94.56 135 VAL A CA 1
ATOM 1026 C C . VAL A 1 135 ? -8.712 -3.953 -23.282 1.00 94.56 135 VAL A C 1
ATOM 1028 O O . VAL A 1 135 ? -9.877 -3.743 -22.936 1.00 94.56 135 VAL A O 1
ATOM 1031 N N . GLY A 1 136 ? -8.407 -4.631 -24.389 1.00 96.81 136 GLY A N 1
ATOM 1032 C CA . GLY A 1 136 ? -9.377 -5.351 -25.207 1.00 96.81 136 GLY A CA 1
ATOM 1033 C C . GLY A 1 136 ? -9.495 -6.828 -24.807 1.00 96.81 136 GLY A C 1
ATOM 1034 O O . GLY A 1 136 ? -8.729 -7.322 -23.973 1.00 96.81 136 GLY A O 1
ATOM 1035 N N . PRO A 1 137 ? -10.421 -7.588 -25.423 1.00 97.62 137 PRO A N 1
ATOM 1036 C CA . PRO A 1 137 ? -10.581 -9.016 -25.141 1.00 97.62 137 PRO A CA 1
ATOM 1037 C C . PRO A 1 137 ? -9.303 -9.839 -25.363 1.00 97.62 137 PRO A C 1
ATOM 1039 O O . PRO A 1 137 ? -9.022 -10.760 -24.596 1.00 97.62 137 PRO A O 1
ATOM 1042 N N . LYS A 1 138 ? -8.512 -9.505 -26.391 1.00 97.50 138 LYS A N 1
ATOM 1043 C CA . LYS A 1 138 ? -7.251 -10.190 -26.702 1.00 97.50 138 LYS A CA 1
ATOM 1044 C C . LYS A 1 138 ? -6.225 -9.972 -25.590 1.00 97.50 138 LYS A C 1
ATOM 1046 O O . LYS A 1 138 ? -5.717 -10.945 -25.033 1.00 97.50 138 LYS A O 1
ATOM 1051 N N . GLU A 1 139 ? -5.969 -8.714 -25.242 1.00 97.81 139 GLU A N 1
ATOM 1052 C CA . GLU A 1 139 ? -5.009 -8.317 -24.210 1.00 97.81 139 GLU A CA 1
ATOM 1053 C C . GLU A 1 139 ? -5.396 -8.909 -22.853 1.00 97.81 139 GLU A C 1
ATOM 1055 O O . GLU A 1 139 ? -4.529 -9.386 -22.119 1.00 97.81 139 GLU A O 1
ATOM 1060 N N . LEU A 1 140 ? -6.695 -8.958 -22.540 1.00 97.06 140 LEU A N 1
ATOM 1061 C CA . LEU A 1 140 ? -7.209 -9.592 -21.328 1.00 97.06 140 LEU A CA 1
ATOM 1062 C C . LEU A 1 140 ? -6.888 -11.093 -21.291 1.00 97.06 140 LEU A C 1
ATOM 1064 O O . LEU A 1 140 ? -6.309 -11.577 -20.319 1.00 97.06 140 LEU A O 1
ATOM 1068 N N . VAL A 1 141 ? -7.227 -11.838 -22.349 1.00 98.38 141 VAL A N 1
ATOM 1069 C CA . VAL A 1 141 ? -6.971 -13.289 -22.416 1.00 98.38 141 VAL A CA 1
ATOM 1070 C C . VAL A 1 141 ? -5.474 -13.591 -22.343 1.00 98.38 141 VAL A C 1
ATOM 1072 O O . VAL A 1 141 ? -5.062 -14.511 -21.634 1.00 98.38 141 VAL A O 1
ATOM 1075 N N . GLU A 1 142 ? -4.648 -12.821 -23.047 1.00 98.50 142 GLU A N 1
ATOM 1076 C CA . GLU A 1 142 ? -3.191 -12.955 -23.004 1.00 98.50 142 GLU A CA 1
ATOM 1077 C C . GLU A 1 142 ? -2.628 -12.639 -21.606 1.00 98.50 142 GLU A C 1
ATOM 1079 O O . GLU A 1 142 ? -1.830 -13.420 -21.087 1.00 98.50 142 GLU A O 1
ATOM 1084 N N . SER A 1 143 ? -3.103 -11.575 -20.949 1.00 98.44 143 SER A N 1
ATOM 1085 C CA . SER A 1 143 ? -2.718 -11.230 -19.569 1.00 98.44 143 SER A CA 1
ATOM 1086 C C . SER A 1 143 ? -3.075 -12.349 -18.587 1.00 98.44 143 SER A C 1
ATOM 1088 O O . SER A 1 143 ? -2.244 -12.748 -17.772 1.00 98.44 143 SER A O 1
ATOM 1090 N N . CYS A 1 144 ? -4.271 -12.935 -18.710 1.00 98.56 144 CYS A N 1
ATOM 1091 C CA . CYS A 1 144 ? -4.691 -14.082 -17.903 1.00 98.56 144 CYS A CA 1
ATOM 1092 C C . CYS A 1 144 ? -3.805 -15.314 -18.134 1.00 98.56 144 CYS A C 1
ATOM 1094 O O . CYS A 1 144 ? -3.470 -16.018 -17.182 1.00 98.56 144 CYS A O 1
ATOM 1096 N N . ARG A 1 145 ? -3.383 -15.583 -19.376 1.00 98.75 145 ARG A N 1
ATOM 1097 C CA . ARG A 1 145 ? -2.461 -16.693 -19.684 1.00 98.75 145 ARG A CA 1
ATOM 1098 C C . ARG A 1 145 ? -1.075 -16.470 -19.076 1.00 98.75 145 ARG A C 1
ATOM 1100 O O . ARG A 1 145 ? -0.510 -17.413 -18.521 1.00 98.75 145 ARG A O 1
ATOM 1107 N N . ILE A 1 146 ? -0.556 -15.241 -19.135 1.00 98.69 146 ILE A N 1
ATOM 1108 C CA . ILE A 1 146 ? 0.707 -14.852 -18.487 1.00 98.69 146 ILE A CA 1
ATOM 1109 C C . ILE A 1 146 ? 0.601 -15.051 -16.972 1.00 98.69 146 ILE A C 1
ATOM 1111 O O . ILE A 1 146 ? 1.443 -15.730 -16.384 1.00 98.69 146 ILE A O 1
ATOM 1115 N N . ALA A 1 147 ? -0.472 -14.540 -16.360 1.00 98.56 147 ALA A N 1
ATOM 1116 C CA . ALA A 1 147 ? -0.743 -14.692 -14.935 1.00 98.56 147 ALA A CA 1
ATOM 1117 C C . ALA A 1 147 ? -0.773 -16.165 -14.514 1.00 98.56 147 ALA A C 1
ATOM 1119 O O . ALA A 1 147 ? -0.076 -16.560 -13.585 1.00 98.56 147 ALA A O 1
ATOM 1120 N N . GLN A 1 148 ? -1.515 -17.006 -15.240 1.00 98.44 148 GLN A N 1
ATOM 1121 C CA . GLN A 1 148 ? -1.564 -18.445 -14.979 1.00 98.44 148 GLN A CA 1
ATOM 1122 C C . GLN A 1 148 ? -0.186 -19.109 -15.070 1.00 98.44 148 GLN A C 1
ATOM 1124 O O . GLN A 1 148 ? 0.121 -19.982 -14.262 1.00 98.44 148 GLN A O 1
ATOM 1129 N N . GLY A 1 149 ? 0.642 -18.723 -16.046 1.00 98.50 149 GLY A N 1
ATOM 1130 C CA . GLY A 1 149 ? 2.014 -19.216 -16.171 1.00 98.50 149 GLY A CA 1
ATOM 1131 C C . GLY A 1 149 ? 2.874 -18.849 -14.961 1.00 98.50 149 GLY A C 1
ATOM 1132 O O . GLY A 1 149 ? 3.481 -19.732 -14.357 1.00 98.50 149 GLY A O 1
ATOM 1133 N N . ALA A 1 150 ? 2.863 -17.573 -14.570 1.00 98.38 150 ALA A N 1
ATOM 1134 C CA . ALA A 1 150 ? 3.607 -17.071 -13.417 1.00 98.38 150 ALA A CA 1
ATOM 1135 C C . ALA A 1 150 ? 3.158 -17.729 -12.101 1.00 98.38 150 ALA A C 1
ATOM 1137 O O . ALA A 1 150 ? 3.998 -18.179 -11.323 1.00 98.38 150 ALA A O 1
ATOM 1138 N N . ILE A 1 151 ? 1.844 -17.856 -11.884 1.00 98.62 151 ILE A N 1
ATOM 1139 C CA . ILE A 1 151 ? 1.267 -18.512 -10.701 1.00 98.62 151 ILE A CA 1
ATOM 1140 C C . ILE A 1 151 ? 1.651 -19.993 -10.664 1.00 98.62 151 ILE A C 1
ATOM 1142 O O . ILE A 1 151 ? 2.115 -20.471 -9.633 1.00 98.62 151 ILE A O 1
ATOM 1146 N N . ARG A 1 152 ? 1.503 -20.729 -11.777 1.00 98.25 152 ARG A N 1
ATOM 1147 C CA . ARG A 1 152 ? 1.896 -22.147 -11.832 1.00 98.25 152 ARG A CA 1
ATOM 1148 C C . ARG A 1 152 ? 3.367 -22.328 -11.489 1.00 98.25 152 ARG A C 1
ATOM 1150 O O . ARG A 1 152 ? 3.675 -23.221 -10.714 1.00 98.25 152 ARG A O 1
ATOM 1157 N N . ASN A 1 153 ? 4.243 -21.478 -12.023 1.00 97.94 153 ASN A N 1
ATOM 1158 C CA . ASN A 1 153 ? 5.666 -21.532 -11.711 1.00 97.94 153 ASN A CA 1
ATOM 1159 C C . ASN A 1 153 ? 5.936 -21.265 -10.224 1.00 97.94 153 ASN A C 1
ATOM 1161 O O . ASN A 1 153 ? 6.658 -22.025 -9.590 1.00 97.94 153 ASN A O 1
ATOM 1165 N N . ALA A 1 154 ? 5.304 -20.237 -9.651 1.00 97.75 154 ALA A N 1
ATOM 1166 C CA . ALA A 1 154 ? 5.436 -19.914 -8.233 1.00 97.75 154 ALA A CA 1
ATOM 1167 C C . ALA A 1 154 ? 5.005 -21.076 -7.316 1.00 97.75 154 ALA A C 1
ATOM 1169 O O . ALA A 1 154 ? 5.653 -21.366 -6.310 1.00 97.75 154 ALA A O 1
ATOM 1170 N N . LEU A 1 155 ? 3.930 -21.780 -7.686 1.00 97.38 155 LEU A N 1
ATOM 1171 C CA . LEU A 1 155 ? 3.408 -22.927 -6.938 1.00 97.38 155 LEU A CA 1
ATOM 1172 C C . LEU A 1 155 ? 4.314 -24.169 -6.986 1.00 97.38 155 LEU A C 1
ATOM 1174 O O . LEU A 1 155 ? 4.150 -25.045 -6.140 1.00 97.38 155 LEU A O 1
ATOM 1178 N N . LEU A 1 156 ? 5.280 -24.251 -7.913 1.00 97.62 156 LEU A N 1
ATOM 1179 C CA . LEU A 1 156 ? 6.290 -25.324 -7.918 1.00 97.62 156 LEU A CA 1
ATOM 1180 C C . LEU A 1 156 ? 7.283 -25.206 -6.752 1.00 97.62 156 LEU A C 1
ATOM 1182 O O . LEU A 1 156 ? 7.991 -26.166 -6.453 1.00 97.62 156 LEU A O 1
ATOM 1186 N N . GLY A 1 157 ? 7.322 -24.047 -6.092 1.00 93.94 157 GLY A N 1
ATOM 1187 C CA . GLY A 1 157 ? 8.226 -23.747 -4.993 1.00 93.94 157 GLY A CA 1
ATOM 1188 C C . GLY A 1 157 ? 9.124 -22.566 -5.335 1.00 93.94 157 GLY A C 1
ATOM 1189 O O . GLY A 1 157 ? 9.995 -22.654 -6.197 1.00 93.94 157 GLY A O 1
ATOM 1190 N N . MET A 1 158 ? 8.925 -21.458 -4.625 1.00 94.44 158 MET A N 1
ATOM 1191 C CA . MET A 1 158 ? 9.808 -20.295 -4.667 1.00 94.44 158 MET A CA 1
ATOM 1192 C C . MET A 1 158 ? 10.692 -20.261 -3.417 1.00 94.44 158 MET A C 1
ATOM 1194 O O . MET A 1 158 ? 10.216 -20.632 -2.340 1.00 94.44 158 MET A O 1
ATOM 1198 N N . PRO A 1 159 ? 11.935 -19.752 -3.509 1.00 95.06 159 PRO A N 1
ATOM 1199 C CA . PRO A 1 159 ? 12.644 -19.269 -2.329 1.00 95.06 159 PRO A CA 1
ATOM 1200 C C . PRO A 1 159 ? 11.757 -18.277 -1.575 1.00 95.06 159 PRO A C 1
ATOM 1202 O O . PRO A 1 159 ? 11.075 -17.483 -2.219 1.00 95.06 159 PRO A O 1
ATOM 1205 N N . ASP A 1 160 ? 11.753 -18.317 -0.242 1.00 96.06 160 ASP A N 1
ATOM 1206 C CA . ASP A 1 160 ? 10.967 -17.378 0.562 1.00 96.06 160 ASP A CA 1
ATOM 1207 C C . ASP A 1 160 ? 11.683 -16.021 0.640 1.00 96.06 160 ASP A C 1
ATOM 1209 O O . ASP A 1 160 ? 12.667 -15.895 1.376 1.00 96.06 160 ASP A O 1
ATOM 1213 N N . PRO A 1 161 ? 11.216 -14.980 -0.076 1.00 96.12 161 PRO A N 1
ATOM 1214 C CA . PRO A 1 161 ? 11.874 -13.687 -0.032 1.00 96.12 161 PRO A CA 1
ATOM 1215 C C . PRO A 1 161 ? 11.498 -12.896 1.232 1.00 96.12 161 PRO A C 1
ATOM 1217 O O . PRO A 1 161 ? 12.101 -11.863 1.498 1.00 96.12 161 PRO A O 1
ATOM 1220 N N . LEU A 1 162 ? 10.513 -13.344 2.024 1.00 97.19 162 LEU A N 1
ATOM 1221 C CA . LEU A 1 162 ? 10.130 -12.697 3.284 1.00 97.19 162 LEU A CA 1
ATOM 1222 C C . LEU A 1 162 ? 11.076 -13.060 4.435 1.00 97.19 162 LEU A C 1
ATOM 1224 O O . LEU A 1 162 ? 11.081 -12.380 5.464 1.00 97.19 162 LEU A O 1
ATOM 1228 N N . ALA A 1 163 ? 11.883 -14.110 4.258 1.00 97.06 163 ALA A N 1
ATOM 1229 C CA . ALA A 1 163 ? 12.942 -14.492 5.183 1.00 97.06 163 ALA A CA 1
ATOM 1230 C C . ALA A 1 163 ? 14.197 -13.605 5.061 1.00 97.06 163 ALA A C 1
ATOM 1232 O O . AL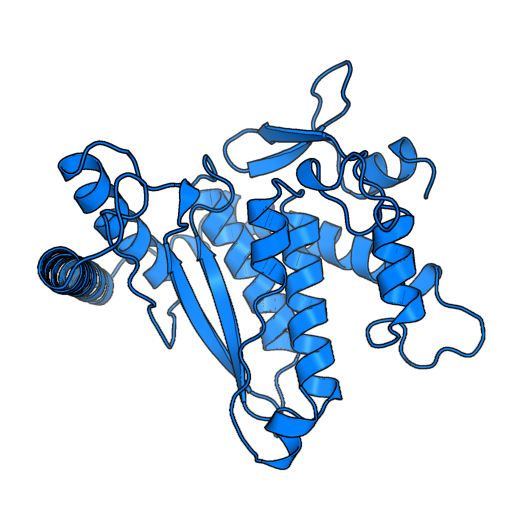A A 1 163 ? 15.003 -13.576 5.991 1.00 97.06 163 ALA A O 1
ATOM 1233 N N . ASP A 1 164 ? 14.343 -12.866 3.956 1.00 98.25 164 ASP A N 1
ATOM 1234 C CA . ASP A 1 164 ? 15.454 -11.945 3.711 1.00 98.25 164 ASP A CA 1
ATOM 1235 C C . ASP A 1 164 ? 15.535 -10.851 4.794 1.00 98.25 164 ASP A C 1
ATOM 1237 O O . ASP A 1 164 ? 14.544 -10.189 5.129 1.00 98.25 164 ASP A O 1
ATOM 1241 N N . GLU A 1 165 ? 16.728 -10.648 5.359 1.00 98.31 165 GLU A N 1
ATOM 1242 C CA . GLU A 1 165 ? 16.938 -9.709 6.467 1.00 98.31 165 GLU A CA 1
ATOM 1243 C C . GLU A 1 165 ? 16.625 -8.261 6.083 1.00 98.31 165 GLU A C 1
ATOM 1245 O O . GLU A 1 165 ? 16.056 -7.521 6.889 1.00 98.31 165 GLU A O 1
ATOM 1250 N N . ALA A 1 166 ? 16.916 -7.855 4.846 1.00 98.31 166 ALA A N 1
ATOM 1251 C CA . ALA A 1 166 ? 16.635 -6.507 4.377 1.00 98.31 166 ALA A CA 1
ATOM 1252 C C . ALA A 1 166 ? 15.129 -6.284 4.161 1.00 98.31 166 ALA A C 1
ATOM 1254 O O . ALA A 1 166 ? 14.640 -5.172 4.386 1.00 98.31 166 ALA A O 1
ATOM 1255 N N . VAL A 1 167 ? 14.373 -7.320 3.770 1.00 98.69 167 VAL A N 1
ATOM 1256 C CA . VAL A 1 167 ? 12.897 -7.275 3.737 1.00 98.69 167 VAL A CA 1
ATOM 1257 C C . VAL A 1 167 ? 12.335 -7.150 5.152 1.00 98.69 167 VAL A C 1
ATOM 1259 O O . VAL A 1 167 ? 11.484 -6.293 5.403 1.00 98.69 167 VAL A O 1
ATOM 1262 N N . ARG A 1 168 ? 12.833 -7.950 6.101 1.00 98.69 168 ARG A N 1
ATOM 1263 C CA . ARG A 1 168 ? 12.385 -7.918 7.504 1.00 98.69 168 ARG A CA 1
ATOM 1264 C C . ARG A 1 168 ? 12.698 -6.588 8.186 1.00 98.69 168 ARG A C 1
ATOM 1266 O O . ARG A 1 168 ? 11.827 -6.047 8.866 1.00 98.69 168 ARG A O 1
ATOM 1273 N N . ALA A 1 169 ? 13.894 -6.043 7.972 1.00 98.69 169 ALA A N 1
ATOM 1274 C CA . ALA A 1 169 ? 14.298 -4.747 8.509 1.00 98.69 169 ALA A CA 1
ATOM 1275 C C . ALA A 1 169 ? 13.407 -3.620 7.969 1.00 98.69 169 ALA A C 1
ATOM 1277 O O . ALA A 1 169 ? 12.853 -2.846 8.750 1.00 98.69 169 ALA A O 1
ATOM 1278 N N . ARG A 1 170 ? 13.174 -3.580 6.648 1.00 98.62 170 ARG A N 1
ATOM 1279 C CA . ARG A 1 170 ? 12.282 -2.580 6.043 1.00 98.62 170 ARG A CA 1
ATOM 1280 C C . ARG A 1 170 ? 10.835 -2.735 6.515 1.00 98.62 170 ARG A C 1
ATOM 1282 O O . ARG A 1 170 ? 10.162 -1.738 6.752 1.00 98.62 170 ARG A O 1
ATOM 1289 N N . LYS A 1 171 ? 10.345 -3.966 6.684 1.00 98.88 171 LYS A N 1
ATOM 1290 C CA . LYS A 1 171 ? 9.015 -4.222 7.256 1.00 98.88 171 LYS A CA 1
ATOM 1291 C C . LYS A 1 171 ? 8.913 -3.656 8.677 1.00 98.88 171 LYS A C 1
ATOM 1293 O O . LYS A 1 171 ? 7.935 -2.984 8.985 1.00 98.88 171 LYS A O 1
ATOM 1298 N N . ALA A 1 172 ? 9.905 -3.918 9.530 1.00 98.88 172 ALA A N 1
ATOM 1299 C CA . ALA A 1 172 ? 9.926 -3.432 10.909 1.00 98.88 172 ALA A CA 1
ATOM 1300 C C . ALA A 1 172 ? 9.956 -1.896 10.979 1.00 98.88 172 ALA A C 1
ATOM 1302 O O . ALA A 1 172 ? 9.203 -1.308 11.751 1.00 98.88 172 ALA A O 1
ATOM 1303 N N . GLU A 1 173 ? 10.760 -1.258 10.124 1.00 98.81 173 GLU A N 1
ATOM 1304 C CA . GLU A 1 173 ? 10.783 0.198 9.955 1.00 98.81 173 GLU A CA 1
ATOM 1305 C C . GLU A 1 173 ? 9.384 0.737 9.611 1.00 98.81 173 GLU A C 1
ATOM 1307 O O . GLU A 1 173 ? 8.854 1.582 10.329 1.00 98.81 173 GLU A O 1
ATOM 1312 N N . LEU A 1 174 ? 8.739 0.183 8.577 1.00 98.88 174 LEU A N 1
ATOM 1313 C CA . LEU A 1 174 ? 7.402 0.600 8.141 1.00 98.88 174 LEU A CA 1
ATOM 1314 C C . LEU A 1 174 ? 6.327 0.407 9.212 1.00 98.88 174 LEU A C 1
ATOM 1316 O O . LEU A 1 174 ? 5.414 1.221 9.313 1.00 98.88 174 LEU A O 1
ATOM 1320 N N . LEU A 1 175 ? 6.413 -0.660 10.008 1.00 98.94 175 LEU A N 1
ATOM 1321 C CA . LEU A 1 175 ? 5.504 -0.878 11.133 1.00 98.94 175 LEU A CA 1
ATOM 1322 C C . LEU A 1 175 ? 5.695 0.179 12.223 1.00 98.94 175 LEU A C 1
ATOM 1324 O O . LEU A 1 175 ? 4.704 0.664 12.765 1.00 98.94 175 LEU A O 1
ATOM 1328 N N . GLY A 1 176 ? 6.943 0.537 12.535 1.00 98.88 176 GLY A N 1
ATOM 1329 C CA . GLY A 1 176 ? 7.258 1.604 13.484 1.00 98.88 176 GLY A CA 1
ATOM 1330 C C . GLY A 1 176 ? 6.722 2.955 13.015 1.00 98.88 176 GLY A C 1
ATOM 1331 O O . GLY A 1 176 ? 5.990 3.613 13.750 1.00 98.88 176 GLY A O 1
ATOM 1332 N N . GLU A 1 177 ? 7.010 3.325 11.767 1.00 98.81 177 GLU A N 1
ATOM 1333 C CA . GLU A 1 177 ? 6.545 4.582 11.175 1.00 98.81 177 GLU A CA 1
ATOM 1334 C C . GLU A 1 177 ? 5.018 4.646 11.060 1.00 98.81 177 GLU A C 1
ATOM 1336 O O . GLU A 1 177 ? 4.411 5.646 11.432 1.00 98.81 177 GLU A O 1
ATOM 1341 N N . ALA A 1 178 ? 4.366 3.569 10.611 1.00 98.81 178 ALA A N 1
ATOM 1342 C CA . ALA A 1 178 ? 2.911 3.535 10.509 1.00 98.81 178 ALA A CA 1
ATOM 1343 C C . ALA A 1 178 ? 2.235 3.637 11.883 1.00 98.81 178 ALA A C 1
ATOM 1345 O O . ALA A 1 178 ? 1.244 4.349 12.014 1.00 98.81 178 ALA A O 1
ATOM 1346 N N . ARG A 1 179 ? 2.762 2.963 12.915 1.00 98.81 179 ARG A N 1
ATOM 1347 C CA . ARG A 1 179 ? 2.243 3.088 14.288 1.00 98.81 179 ARG A CA 1
ATOM 1348 C C . ARG A 1 179 ? 2.412 4.503 14.821 1.00 98.81 179 ARG A C 1
ATOM 1350 O O . ARG A 1 179 ? 1.455 5.038 15.363 1.00 98.81 179 ARG A O 1
ATOM 1357 N N . PHE A 1 180 ? 3.567 5.123 14.587 1.00 98.81 180 PHE A N 1
ATOM 1358 C CA . PHE A 1 180 ? 3.785 6.527 14.925 1.00 98.81 180 PHE A CA 1
ATOM 1359 C C . PHE A 1 180 ? 2.725 7.430 14.273 1.00 98.81 180 PHE A C 1
ATOM 1361 O O . PHE A 1 180 ? 2.043 8.166 14.973 1.00 98.81 180 PHE A O 1
ATOM 1368 N N . LEU A 1 181 ? 2.480 7.302 12.964 1.00 98.88 181 LEU A N 1
ATOM 1369 C CA . LEU A 1 181 ? 1.425 8.075 12.291 1.00 98.88 181 LEU A CA 1
ATOM 1370 C C . LEU A 1 181 ? 0.032 7.819 12.877 1.00 98.88 181 LEU A C 1
ATOM 1372 O O . LEU A 1 181 ? -0.743 8.752 13.063 1.00 98.88 181 LEU A O 1
ATOM 1376 N N . LEU A 1 182 ? -0.305 6.560 13.165 1.00 98.81 182 LEU A N 1
ATOM 1377 C CA . LEU A 1 182 ? -1.584 6.207 13.781 1.00 98.81 182 LEU A CA 1
ATOM 1378 C C . LEU A 1 182 ? -1.732 6.820 15.179 1.00 98.81 182 LEU A C 1
ATOM 1380 O O . LEU A 1 182 ? -2.845 7.193 15.552 1.00 98.81 182 LEU A O 1
ATOM 1384 N N . ASP A 1 183 ? -0.643 6.943 15.932 1.00 98.50 183 ASP A N 1
ATOM 1385 C CA . ASP A 1 183 ? -0.612 7.568 17.254 1.00 98.50 183 ASP A CA 1
ATOM 1386 C C . ASP A 1 183 ? -0.811 9.080 17.159 1.00 98.50 183 ASP A C 1
ATOM 1388 O O . ASP A 1 183 ? -1.650 9.623 17.879 1.00 98.50 183 ASP A O 1
ATOM 1392 N N . GLU A 1 184 ? -0.158 9.733 16.200 1.00 98.50 184 GLU A N 1
ATOM 1393 C CA . GLU A 1 184 ? -0.360 11.154 15.903 1.00 98.50 184 GLU A CA 1
ATOM 1394 C C . GLU A 1 184 ? -1.816 11.447 15.511 1.00 98.50 184 GLU A C 1
ATOM 1396 O O . GLU A 1 184 ? -2.419 12.396 16.011 1.00 98.50 184 GLU A O 1
ATOM 1401 N N . ILE A 1 185 ? -2.443 10.578 14.704 1.00 98.56 185 ILE A N 1
ATOM 1402 C CA . ILE A 1 185 ? -3.876 10.686 14.372 1.00 98.56 185 ILE A CA 1
ATOM 1403 C C . ILE A 1 185 ? -4.747 10.606 15.633 1.00 98.56 185 ILE A C 1
ATOM 1405 O O . ILE A 1 185 ? -5.722 11.347 15.750 1.00 98.56 185 ILE A O 1
ATOM 1409 N N . ARG A 1 186 ? -4.413 9.737 16.597 1.00 97.75 186 ARG A N 1
ATOM 1410 C CA . ARG A 1 186 ? -5.142 9.685 17.878 1.00 97.75 186 ARG A CA 1
ATOM 1411 C C . ARG A 1 186 ? -4.932 10.952 18.697 1.00 97.75 186 ARG A C 1
ATOM 1413 O O . ARG A 1 186 ? -5.887 11.435 19.300 1.00 97.75 186 ARG A O 1
ATOM 1420 N N . GLY A 1 187 ? -3.710 11.481 18.712 1.00 97.19 187 GLY A N 1
ATOM 1421 C CA . GLY A 1 187 ? -3.332 12.662 19.488 1.00 97.19 187 GLY A CA 1
ATOM 1422 C C . GLY A 1 187 ? -4.061 13.939 19.067 1.00 97.19 187 GLY A C 1
ATOM 1423 O O . GLY A 1 187 ? -4.334 14.789 19.911 1.00 97.19 187 GLY A O 1
ATOM 1424 N N . ILE A 1 188 ? -4.437 14.055 17.791 1.00 97.50 188 ILE A N 1
ATOM 1425 C CA . ILE A 1 188 ? -5.147 15.232 17.263 1.00 97.50 188 ILE A CA 1
ATOM 1426 C C . ILE A 1 188 ? -6.675 15.165 17.400 1.00 97.50 188 ILE A C 1
ATOM 1428 O O . ILE A 1 188 ? -7.361 16.080 16.933 1.00 97.50 188 ILE A O 1
ATOM 1432 N N . ALA A 1 189 ? -7.231 14.099 17.980 1.00 97.62 189 ALA A N 1
ATOM 1433 C CA . ALA A 1 189 ? -8.673 13.953 18.162 1.00 97.62 189 ALA A CA 1
ATOM 1434 C C . ALA A 1 189 ? -9.229 14.976 19.164 1.00 97.62 189 ALA A C 1
ATOM 1436 O O . ALA A 1 189 ? -8.563 15.372 20.120 1.00 97.62 189 ALA A O 1
ATOM 1437 N N . GLU A 1 190 ? -10.476 15.410 18.968 1.00 96.00 190 GLU A N 1
ATOM 1438 C CA . GLU A 1 190 ? -11.127 16.299 19.935 1.00 96.00 190 GLU A CA 1
ATOM 1439 C C . GLU A 1 190 ? -11.456 15.576 21.244 1.00 96.00 190 GLU A C 1
ATOM 1441 O O . GLU A 1 190 ? -11.673 14.361 21.293 1.00 96.00 190 GLU A O 1
ATOM 1446 N N . LYS A 1 191 ? -11.534 16.346 22.334 1.00 94.81 191 LYS A N 1
ATOM 1447 C CA . LYS A 1 191 ? -11.896 15.806 23.643 1.00 94.81 191 LYS A CA 1
ATOM 1448 C C . LYS A 1 191 ? -13.275 15.145 23.572 1.00 94.81 191 LYS A C 1
ATOM 1450 O O . LYS A 1 191 ? -14.258 15.787 23.223 1.00 94.81 191 LYS A O 1
ATOM 1455 N N . GLY A 1 192 ? -13.343 13.880 23.981 1.00 94.19 192 GLY A N 1
ATOM 1456 C CA . GLY A 1 192 ? -14.584 13.104 24.003 1.00 94.19 192 GLY A CA 1
ATOM 1457 C C . GLY A 1 192 ? -14.811 12.226 22.772 1.00 94.19 192 GLY A C 1
ATOM 1458 O O . GLY A 1 192 ? -15.766 11.454 22.785 1.00 94.19 192 GLY A O 1
ATOM 1459 N N . VAL A 1 193 ? -13.940 12.273 21.755 1.00 97.25 193 VAL A N 1
ATOM 1460 C CA . VAL A 1 193 ? -13.962 11.305 20.647 1.00 97.25 193 VAL A CA 1
ATOM 1461 C C . VAL A 1 193 ? -13.575 9.914 21.181 1.00 97.25 193 VAL A C 1
ATOM 1463 O O . VAL A 1 193 ? -12.454 9.746 21.662 1.00 97.25 193 VAL A O 1
ATOM 1466 N N . PRO A 1 194 ? -14.468 8.905 21.116 1.00 95.69 194 PRO A N 1
ATOM 1467 C CA . PRO A 1 194 ? -14.207 7.597 21.717 1.00 95.69 194 PRO A CA 1
ATOM 1468 C C . PRO A 1 194 ? -13.243 6.735 20.893 1.00 95.69 194 PRO A C 1
ATOM 1470 O O . PRO A 1 194 ? -12.468 5.969 21.461 1.00 95.69 194 PRO A O 1
ATOM 1473 N N . ASP A 1 195 ? -13.293 6.840 19.562 1.00 97.75 195 ASP A N 1
ATOM 1474 C CA . ASP A 1 195 ? -12.446 6.068 18.646 1.00 97.75 195 ASP A CA 1
ATOM 1475 C C . ASP A 1 195 ? -11.932 6.961 17.498 1.00 97.75 195 ASP A C 1
ATOM 1477 O O . ASP A 1 195 ? -12.567 7.047 16.438 1.00 97.75 195 ASP A O 1
ATOM 1481 N N . PRO A 1 196 ? -10.782 7.633 17.704 1.00 97.81 196 PRO A N 1
ATOM 1482 C CA . PRO A 1 196 ? -10.185 8.559 16.739 1.00 97.81 196 PRO A CA 1
ATOM 1483 C C . PRO A 1 196 ? -9.930 7.975 15.349 1.00 97.81 196 PRO A C 1
ATOM 1485 O O . PRO A 1 196 ? -9.989 8.693 14.355 1.00 97.81 196 PRO A O 1
ATOM 1488 N N . TRP A 1 197 ? -9.664 6.669 15.253 1.00 98.25 197 TRP A N 1
ATOM 1489 C CA . TRP A 1 197 ? -9.389 6.014 13.973 1.00 98.25 197 TRP A CA 1
ATOM 1490 C C . TRP A 1 197 ? -10.644 5.789 13.126 1.00 98.25 197 TRP A C 1
ATOM 1492 O O . TRP A 1 197 ? -10.523 5.445 11.952 1.00 98.25 197 TRP A O 1
ATOM 1502 N N . THR A 1 198 ? -11.834 5.987 13.697 1.00 97.69 198 THR A N 1
ATOM 1503 C CA . THR A 1 198 ? -13.119 5.932 12.977 1.00 97.69 198 THR A CA 1
ATOM 1504 C C . THR A 1 198 ? -13.828 7.274 12.881 1.00 97.69 198 THR A C 1
ATOM 1506 O O . THR A 1 198 ? -14.843 7.371 12.195 1.00 97.69 198 THR A O 1
ATOM 1509 N N . ASP A 1 199 ? -13.323 8.305 13.561 1.00 98.25 199 ASP A N 1
ATOM 1510 C CA . ASP A 1 199 ? -13.953 9.619 13.576 1.00 98.25 199 ASP A CA 1
ATOM 1511 C C . ASP A 1 199 ? -13.641 10.399 12.283 1.00 98.25 199 ASP A C 1
ATOM 1513 O O . ASP A 1 199 ? -12.479 10.744 12.038 1.00 98.25 199 ASP A O 1
ATOM 1517 N N . PRO A 1 200 ? -14.649 10.729 11.449 1.00 96.94 200 PRO A N 1
ATOM 1518 C CA . PRO A 1 200 ? -14.414 11.405 10.176 1.00 96.94 200 PRO A CA 1
ATOM 1519 C C . PRO A 1 200 ? -13.732 12.769 10.326 1.00 96.94 200 PRO A C 1
ATOM 1521 O O . PRO A 1 200 ? -12.930 13.146 9.471 1.00 96.94 200 PRO A O 1
ATOM 1524 N N . HIS A 1 201 ? -14.019 13.507 11.404 1.00 98.06 201 HIS A N 1
ATOM 1525 C CA . HIS A 1 201 ? -13.427 14.824 11.641 1.00 98.06 201 HIS A CA 1
ATOM 1526 C C . HIS A 1 201 ? -11.937 14.722 11.978 1.00 98.06 201 HIS A C 1
ATOM 1528 O O . HIS A 1 201 ? -11.131 15.479 11.432 1.00 98.06 201 HIS A O 1
ATOM 1534 N N . THR A 1 202 ? -11.561 13.754 12.812 1.00 98.50 202 THR A N 1
ATOM 1535 C CA . THR A 1 202 ? -10.167 13.452 13.148 1.00 98.50 202 THR A CA 1
ATOM 1536 C C . THR A 1 202 ? -9.385 13.006 11.912 1.00 98.50 202 THR A C 1
ATOM 1538 O O . THR A 1 202 ? -8.308 13.538 11.640 1.00 98.50 202 THR A O 1
ATOM 1541 N N . LEU A 1 203 ? -9.939 12.100 11.100 1.00 98.19 203 LEU A N 1
ATOM 1542 C CA . LEU A 1 203 ? -9.283 11.639 9.871 1.00 98.19 203 LEU A CA 1
ATOM 1543 C C . LEU A 1 203 ? -9.129 12.766 8.837 1.00 98.19 203 LEU A C 1
ATOM 1545 O O . LEU A 1 203 ? -8.057 12.928 8.253 1.00 98.19 203 LEU A O 1
ATOM 1549 N N . ALA A 1 204 ? -10.156 13.601 8.648 1.00 98.00 204 ALA A N 1
ATOM 1550 C CA . ALA A 1 204 ? -10.066 14.773 7.775 1.00 98.00 204 ALA A CA 1
ATOM 1551 C C . ALA A 1 204 ? -8.998 15.767 8.262 1.00 98.00 204 ALA A C 1
ATOM 1553 O O . ALA A 1 204 ? -8.242 16.325 7.463 1.00 98.00 204 ALA A O 1
ATOM 1554 N N . ARG A 1 205 ? -8.893 15.963 9.582 1.00 97.81 205 ARG A N 1
ATOM 1555 C CA . ARG A 1 205 ? -7.853 16.794 10.196 1.00 97.81 205 ARG A CA 1
ATOM 1556 C C . ARG A 1 205 ? -6.458 16.217 9.960 1.00 97.81 205 ARG A C 1
ATOM 1558 O O . ARG A 1 205 ? -5.568 16.986 9.611 1.00 97.81 205 ARG A O 1
ATOM 1565 N N . ALA A 1 206 ? -6.277 14.901 10.062 1.00 98.44 206 ALA A N 1
ATOM 1566 C CA . ALA A 1 206 ? -5.000 14.243 9.781 1.00 98.44 206 ALA A CA 1
ATOM 1567 C C . ALA A 1 206 ? -4.494 14.536 8.359 1.00 98.44 206 ALA A C 1
ATOM 1569 O O . ALA A 1 206 ? -3.313 14.836 8.173 1.00 98.44 206 ALA A O 1
ATOM 1570 N N . VAL A 1 207 ? -5.393 14.511 7.368 1.00 98.25 207 VAL A N 1
ATOM 1571 C CA . VAL A 1 207 ? -5.075 14.852 5.970 1.00 98.25 207 VAL A CA 1
ATOM 1572 C C . VAL A 1 207 ? -4.775 16.343 5.807 1.00 98.25 207 VAL A C 1
ATOM 1574 O O . VAL A 1 207 ? -3.803 16.727 5.155 1.00 98.25 207 VAL A O 1
ATOM 1577 N N . LYS A 1 208 ? -5.586 17.207 6.428 1.00 97.94 208 LYS A N 1
ATOM 1578 C CA . LYS A 1 208 ? -5.418 18.664 6.346 1.00 97.94 208 LYS A CA 1
ATOM 1579 C C . LYS A 1 208 ? -4.125 19.148 7.006 1.00 97.94 208 LYS A C 1
ATOM 1581 O O . LYS A 1 208 ? -3.492 20.064 6.495 1.00 97.94 208 LYS A O 1
ATOM 1586 N N . MET A 1 209 ? -3.738 18.543 8.128 1.00 97.62 209 MET A N 1
ATOM 1587 C CA . MET A 1 209 ? -2.485 18.850 8.821 1.00 97.62 209 MET A CA 1
ATOM 1588 C C . MET A 1 209 ? -1.274 18.297 8.068 1.00 97.62 209 MET A C 1
ATOM 1590 O O . MET A 1 209 ? -0.231 18.937 8.052 1.00 97.62 209 MET A O 1
ATOM 1594 N N . GLY A 1 210 ? -1.421 17.148 7.403 1.00 97.88 210 GLY A N 1
ATOM 1595 C CA . GLY A 1 210 ? -0.342 16.480 6.678 1.00 97.88 210 GLY A CA 1
ATOM 1596 C C . GLY A 1 210 ? 0.255 15.279 7.416 1.00 97.88 210 GLY A C 1
ATOM 1597 O O . GLY A 1 210 ? 1.343 14.826 7.064 1.00 97.88 210 GLY A O 1
ATOM 1598 N N . ILE A 1 211 ? -0.443 14.735 8.421 1.00 98.38 211 ILE A N 1
ATOM 1599 C CA . ILE A 1 211 ? -0.083 13.443 9.027 1.00 98.38 211 ILE A CA 1
ATOM 1600 C C . ILE A 1 211 ? -0.234 12.342 7.975 1.00 98.38 211 ILE A C 1
ATOM 1602 O O . ILE A 1 211 ? 0.691 11.566 7.751 1.00 98.38 211 ILE A O 1
ATOM 1606 N N . LEU A 1 212 ? -1.358 12.342 7.256 1.00 98.31 212 LEU A N 1
ATOM 1607 C CA . LEU A 1 212 ? -1.529 11.588 6.016 1.00 98.31 212 LEU A CA 1
ATOM 1608 C C . LEU A 1 212 ? -1.373 12.559 4.848 1.00 98.31 212 LEU A C 1
ATOM 1610 O O . LEU A 1 212 ? -2.225 13.422 4.648 1.00 98.31 212 LEU A O 1
ATOM 1614 N N . ASP A 1 213 ? -0.277 12.453 4.103 1.00 98.31 213 ASP A N 1
ATOM 1615 C CA . ASP A 1 213 ? 0.048 13.417 3.055 1.00 98.31 213 ASP A CA 1
ATOM 1616 C C . ASP A 1 213 ? 0.745 12.767 1.860 1.00 98.31 213 ASP A C 1
ATOM 1618 O O . ASP A 1 213 ? 1.346 11.697 1.970 1.00 98.31 213 ASP A O 1
ATOM 1622 N N . ALA A 1 214 ? 0.654 13.428 0.709 1.00 98.00 214 ALA A N 1
ATOM 1623 C CA . ALA A 1 214 ? 1.265 12.985 -0.533 1.00 98.00 214 ALA A CA 1
ATOM 1624 C C . ALA A 1 214 ? 1.573 14.191 -1.439 1.00 98.00 214 ALA A C 1
ATOM 1626 O O . ALA A 1 214 ? 0.768 15.127 -1.474 1.00 98.00 214 ALA A O 1
ATOM 1627 N N . PRO A 1 215 ? 2.666 14.167 -2.226 1.00 97.25 215 PRO A N 1
ATOM 1628 C CA . PRO A 1 215 ? 3.024 15.272 -3.120 1.00 97.25 215 PRO A CA 1
ATOM 1629 C C . PRO A 1 215 ? 1.894 15.698 -4.063 1.00 97.25 215 PRO A C 1
ATOM 1631 O O . PRO A 1 215 ? 1.661 16.887 -4.269 1.00 97.25 215 PRO A O 1
ATOM 1634 N N . HIS A 1 216 ? 1.134 14.740 -4.606 1.00 96.69 216 HIS A N 1
ATOM 1635 C CA . HIS A 1 216 ? 0.057 15.039 -5.561 1.00 96.69 216 HIS A CA 1
ATOM 1636 C C . HIS A 1 216 ? -1.188 15.680 -4.919 1.00 96.69 216 HIS A C 1
ATOM 1638 O O . HIS A 1 216 ? -2.181 15.908 -5.606 1.00 96.69 216 HIS A O 1
ATOM 1644 N N . LEU A 1 217 ? -1.168 15.961 -3.612 1.00 97.12 217 LEU A N 1
ATOM 1645 C CA . LEU A 1 217 ? -2.205 16.742 -2.933 1.00 97.12 217 LEU A CA 1
ATOM 1646 C C . LEU A 1 217 ? -1.899 18.248 -2.925 1.00 97.12 217 LEU A C 1
ATOM 1648 O O . LEU A 1 217 ? -2.725 19.025 -2.445 1.00 97.12 217 LEU A O 1
ATOM 1652 N N . PHE A 1 218 ? -0.743 18.672 -3.450 1.00 96.44 218 PHE A N 1
ATOM 1653 C CA . PHE A 1 218 ? -0.373 20.082 -3.535 1.00 96.44 218 PHE A CA 1
ATOM 1654 C C . PHE A 1 218 ? -1.460 20.915 -4.231 1.00 96.44 218 PHE A C 1
ATOM 1656 O O . PHE A 1 218 ? -1.964 20.554 -5.294 1.00 96.44 218 PHE A O 1
ATOM 1663 N N . GLY A 1 219 ? -1.822 22.045 -3.621 1.00 95.06 219 GLY A N 1
ATOM 1664 C CA . GLY A 1 219 ? -2.855 22.950 -4.133 1.00 95.06 219 GLY A CA 1
ATOM 1665 C C . GLY A 1 219 ? -4.299 22.529 -3.829 1.00 95.06 219 GLY A C 1
ATOM 1666 O O . GLY A 1 219 ? -5.222 23.259 -4.186 1.00 95.06 219 GLY A O 1
ATOM 1667 N N . ASN A 1 220 ? -4.527 21.399 -3.151 1.00 94.81 220 ASN A N 1
ATOM 1668 C CA . ASN A 1 220 ? -5.865 20.998 -2.725 1.00 94.81 220 ASN A CA 1
ATOM 1669 C C . ASN A 1 220 ? -6.278 21.744 -1.433 1.00 94.81 220 ASN A C 1
ATOM 1671 O O . ASN A 1 220 ? -5.607 21.596 -0.415 1.00 94.81 220 ASN A O 1
ATOM 1675 N N . PRO A 1 221 ? -7.402 22.490 -1.407 1.00 94.12 221 PRO A N 1
ATOM 1676 C CA . PRO A 1 221 ? -7.824 23.258 -0.228 1.00 94.12 221 PRO A CA 1
ATOM 1677 C C . PRO A 1 221 ? -8.194 22.400 0.995 1.00 94.12 221 PRO A C 1
ATOM 1679 O O . PRO A 1 221 ? -8.318 22.926 2.104 1.00 94.12 221 PRO A O 1
ATOM 1682 N N . THR A 1 222 ? -8.398 21.092 0.815 1.00 94.56 222 THR A N 1
ATOM 1683 C CA . THR A 1 222 ? -8.772 20.158 1.886 1.00 94.56 222 THR A CA 1
ATOM 1684 C C . THR A 1 222 ? -7.643 19.213 2.298 1.00 94.56 222 THR A C 1
ATOM 1686 O O . THR A 1 222 ? -7.887 18.316 3.102 1.00 94.56 222 THR A O 1
ATOM 1689 N N . ALA A 1 223 ? -6.427 19.380 1.771 1.00 96.56 223 ALA A N 1
ATOM 1690 C CA . ALA A 1 223 ? -5.272 18.543 2.099 1.00 96.56 223 ALA A CA 1
ATOM 1691 C C . ALA A 1 223 ? -3.991 19.377 2.245 1.00 96.56 223 ALA A C 1
ATOM 1693 O O . ALA A 1 223 ? -3.929 20.510 1.780 1.00 96.56 223 ALA A O 1
ATOM 1694 N N . CYS A 1 224 ? -2.976 18.824 2.913 1.00 96.94 224 CYS A N 1
ATOM 1695 C CA . CYS A 1 224 ? -1.709 19.524 3.126 1.00 96.94 224 CYS A CA 1
ATOM 1696 C C . CYS A 1 224 ? -0.898 19.649 1.825 1.00 96.94 224 CYS A C 1
ATOM 1698 O O . CYS A 1 224 ? -0.591 20.757 1.387 1.00 96.94 224 CYS A O 1
ATOM 1700 N N . GLY A 1 225 ? -0.568 18.525 1.184 1.00 97.19 225 GLY A N 1
ATOM 1701 C CA . GLY A 1 225 ? 0.142 18.486 -0.093 1.00 97.19 225 GLY A CA 1
ATOM 1702 C C . GLY A 1 225 ? 1.553 19.062 -0.055 1.00 97.19 225 GLY A C 1
ATOM 1703 O O . GLY A 1 225 ? 2.060 19.493 -1.088 1.00 97.19 225 GLY A O 1
ATOM 1704 N N . ARG A 1 226 ? 2.174 19.136 1.127 1.00 96.81 226 ARG A N 1
ATOM 1705 C CA . ARG A 1 226 ? 3.500 19.749 1.307 1.00 96.81 226 ARG A CA 1
ATOM 1706 C C . ARG A 1 226 ? 4.614 18.713 1.325 1.00 96.81 226 ARG A C 1
ATOM 1708 O O . ARG A 1 226 ? 5.752 19.065 1.043 1.00 96.81 226 ARG A O 1
ATOM 1715 N N . THR A 1 227 ? 4.312 17.458 1.652 1.00 97.12 227 THR A N 1
ATOM 1716 C CA . THR A 1 227 ? 5.294 16.371 1.668 1.00 97.12 227 THR A CA 1
ATOM 1717 C C . THR A 1 227 ? 5.964 16.222 0.306 1.00 97.12 227 THR A C 1
ATOM 1719 O O . THR A 1 227 ? 5.296 16.084 -0.715 1.00 97.12 227 THR A O 1
ATOM 1722 N N . VAL A 1 228 ? 7.296 16.193 0.307 1.00 97.31 228 VAL A N 1
ATOM 1723 C CA . VAL A 1 228 ? 8.106 15.870 -0.870 1.00 97.31 228 VAL A CA 1
ATOM 1724 C C . VAL A 1 228 ? 8.624 14.451 -0.716 1.00 97.31 228 VAL A C 1
ATOM 1726 O O . VAL A 1 228 ? 9.149 14.094 0.340 1.00 97.31 228 VAL A O 1
ATOM 1729 N N . THR A 1 229 ? 8.496 13.643 -1.764 1.00 97.75 229 THR A N 1
ATOM 1730 C CA . THR A 1 229 ? 8.993 12.267 -1.776 1.00 97.75 229 THR A CA 1
ATOM 1731 C C . THR A 1 229 ? 9.955 12.022 -2.925 1.00 97.75 229 THR A C 1
ATOM 1733 O O . THR A 1 229 ? 9.967 12.735 -3.931 1.00 97.75 229 THR A O 1
ATOM 1736 N N . ARG A 1 230 ? 10.811 11.013 -2.755 1.00 97.25 230 ARG A N 1
ATOM 1737 C CA . ARG A 1 230 ? 11.670 10.469 -3.808 1.00 97.25 230 ARG A CA 1
ATOM 1738 C C . ARG A 1 230 ? 11.749 8.956 -3.684 1.00 97.25 230 ARG A C 1
ATOM 1740 O O . ARG A 1 230 ? 11.637 8.401 -2.590 1.00 97.25 230 ARG A O 1
ATOM 1747 N N . MET A 1 231 ? 12.035 8.309 -4.809 1.00 96.94 231 MET A N 1
ATOM 1748 C CA . MET A 1 231 ? 12.468 6.918 -4.810 1.00 96.94 231 MET A CA 1
ATOM 1749 C C . MET A 1 231 ? 13.914 6.839 -4.319 1.00 96.94 231 MET A C 1
ATOM 1751 O O . MET A 1 231 ? 14.845 7.192 -5.039 1.00 96.94 231 MET A O 1
ATOM 1755 N N . VAL A 1 232 ? 14.100 6.374 -3.087 1.00 96.69 232 VAL A N 1
ATOM 1756 C CA . VAL A 1 232 ? 15.411 6.181 -2.456 1.00 96.69 232 VAL A CA 1
ATOM 1757 C C . VAL A 1 232 ? 15.615 4.684 -2.271 1.00 96.69 232 VAL A C 1
ATOM 1759 O O . VAL A 1 232 ? 14.836 4.033 -1.578 1.00 96.69 232 VAL A O 1
ATOM 1762 N N . GLU A 1 233 ? 16.618 4.122 -2.951 1.00 95.50 233 GLU A N 1
ATOM 1763 C CA . GLU A 1 233 ? 16.919 2.676 -2.941 1.00 95.50 233 GLU A CA 1
ATOM 1764 C C . GLU A 1 233 ? 15.699 1.786 -3.265 1.00 95.50 233 GLU A C 1
ATOM 1766 O O . GLU A 1 233 ? 15.510 0.691 -2.722 1.00 95.50 233 GLU A O 1
ATOM 1771 N N . GLY A 1 234 ? 14.836 2.281 -4.158 1.00 96.44 234 GLY A N 1
ATOM 1772 C CA . GLY A 1 234 ? 13.612 1.604 -4.579 1.00 96.44 234 GLY A CA 1
ATOM 1773 C C . GLY A 1 234 ? 12.477 1.631 -3.550 1.00 96.44 234 GLY A C 1
ATOM 1774 O O . GLY A 1 234 ? 11.601 0.774 -3.636 1.00 96.44 234 GLY A O 1
ATOM 1775 N N . ALA A 1 235 ? 12.491 2.543 -2.574 1.00 97.81 235 ALA A N 1
ATOM 1776 C CA . ALA A 1 235 ? 11.384 2.818 -1.650 1.00 97.81 235 ALA A CA 1
ATOM 1777 C C . ALA A 1 235 ? 10.875 4.259 -1.813 1.00 97.81 235 ALA A C 1
ATOM 1779 O O . ALA A 1 235 ? 11.679 5.160 -2.061 1.00 97.81 235 ALA A O 1
ATOM 1780 N N . SER A 1 236 ? 9.570 4.485 -1.639 1.00 97.94 236 SER A N 1
ATOM 1781 C CA . SER A 1 236 ? 9.006 5.841 -1.624 1.00 97.94 236 SER A CA 1
ATOM 1782 C C . SER A 1 236 ? 9.221 6.448 -0.244 1.00 97.94 236 SER A C 1
ATOM 1784 O O . SER A 1 236 ? 8.584 6.040 0.735 1.00 97.94 236 SER A O 1
ATOM 1786 N N . ARG A 1 237 ? 10.160 7.391 -0.146 1.00 98.31 237 ARG A N 1
ATOM 1787 C CA . ARG A 1 237 ? 10.533 8.043 1.113 1.00 98.31 237 ARG A CA 1
ATOM 1788 C C . ARG A 1 237 ? 10.233 9.526 1.053 1.00 98.31 237 ARG A C 1
ATOM 1790 O O . ARG A 1 237 ? 10.468 10.160 0.025 1.00 98.31 237 ARG A O 1
ATOM 1797 N N . ALA A 1 238 ? 9.779 10.079 2.172 1.00 98.00 238 ALA A N 1
ATOM 1798 C CA . ALA A 1 238 ? 9.812 11.516 2.366 1.00 98.00 238 ALA A CA 1
ATOM 1799 C C . ALA A 1 238 ? 11.259 12.006 2.371 1.00 98.00 238 ALA A C 1
ATOM 1801 O O . ALA A 1 238 ? 12.151 11.316 2.870 1.00 98.00 238 ALA A O 1
ATOM 1802 N N . VAL A 1 239 ? 11.493 13.184 1.805 1.00 98.06 239 VAL A N 1
ATOM 1803 C CA . VAL A 1 239 ? 12.822 13.788 1.757 1.00 98.06 239 VAL A CA 1
ATOM 1804 C C . VAL A 1 239 ? 12.775 15.254 2.148 1.00 98.06 239 VAL A C 1
ATOM 1806 O O . VAL A 1 239 ? 11.798 15.954 1.886 1.00 98.06 239 VAL A O 1
ATOM 1809 N N . GLU A 1 240 ? 13.868 15.737 2.726 1.00 95.50 240 GLU A N 1
ATOM 1810 C CA . GLU A 1 240 ? 14.079 17.170 2.885 1.00 95.50 240 GLU A CA 1
ATOM 1811 C C . GLU A 1 240 ? 14.261 17.813 1.496 1.00 95.50 240 GLU A C 1
ATOM 1813 O O . GLU A 1 240 ? 15.124 17.365 0.733 1.00 95.50 240 GLU A O 1
ATOM 1818 N N . PRO A 1 241 ? 13.498 18.862 1.131 1.00 91.12 241 PRO A N 1
ATOM 1819 C CA . PRO A 1 241 ? 13.525 19.397 -0.232 1.00 91.12 241 PRO A CA 1
ATOM 1820 C C . PRO A 1 241 ? 14.887 19.944 -0.679 1.00 91.12 241 PRO A C 1
ATOM 1822 O O . PRO A 1 241 ? 15.239 19.821 -1.852 1.00 91.12 241 PRO A O 1
ATOM 1825 N N . SER A 1 242 ? 15.650 20.547 0.238 1.00 91.94 242 SER A N 1
ATOM 1826 C CA . SER A 1 242 ? 16.934 21.194 -0.057 1.00 91.94 242 SER A CA 1
ATOM 1827 C C . SER A 1 242 ? 18.073 20.194 -0.246 1.00 91.94 242 SER A C 1
ATOM 1829 O O . SER A 1 242 ? 18.888 20.360 -1.151 1.00 91.94 242 SER A O 1
ATOM 1831 N N . THR A 1 243 ? 18.137 19.154 0.586 1.00 93.75 243 THR A N 1
ATOM 1832 C CA . THR A 1 243 ? 19.251 18.192 0.589 1.00 93.75 243 THR A CA 1
ATOM 1833 C C . THR A 1 243 ? 18.916 16.888 -0.128 1.00 93.75 243 THR A C 1
ATOM 1835 O O . THR A 1 243 ? 19.814 16.160 -0.547 1.00 93.75 243 THR A O 1
ATOM 1838 N N . GLY A 1 244 ? 17.629 16.561 -0.274 1.00 93.69 244 GLY A N 1
ATOM 1839 C CA . GLY A 1 244 ? 17.175 15.256 -0.747 1.00 93.69 244 GLY A CA 1
ATOM 1840 C C . GLY A 1 244 ? 17.399 14.122 0.256 1.00 93.69 244 GLY A C 1
ATOM 1841 O O . GLY A 1 244 ? 17.203 12.962 -0.109 1.00 93.69 244 GLY A O 1
ATOM 1842 N N . LYS A 1 245 ? 17.810 14.429 1.494 1.00 96.25 245 LYS A N 1
ATOM 1843 C CA . LYS A 1 245 ? 18.009 13.436 2.551 1.00 96.25 245 LYS A CA 1
ATOM 1844 C C . LYS A 1 245 ? 16.669 12.795 2.908 1.00 96.25 245 LYS A C 1
ATOM 1846 O O . LYS A 1 245 ? 15.693 13.506 3.135 1.00 96.25 245 LYS A O 1
ATOM 1851 N N . ALA A 1 246 ? 16.638 11.466 2.985 1.00 97.50 246 ALA A N 1
ATOM 1852 C CA . ALA A 1 246 ? 15.471 10.734 3.461 1.00 97.50 246 ALA A CA 1
ATOM 1853 C C . ALA A 1 246 ? 15.132 11.111 4.910 1.00 97.50 246 ALA A C 1
ATOM 1855 O O . ALA A 1 246 ? 16.023 11.214 5.755 1.00 97.50 246 ALA A O 1
ATOM 1856 N N . LEU A 1 247 ? 13.842 11.296 5.167 1.00 98.19 247 LEU A N 1
ATOM 1857 C CA . LEU A 1 247 ? 13.278 11.601 6.474 1.00 98.19 247 LEU A CA 1
ATOM 1858 C C . LEU A 1 247 ? 12.483 10.397 6.972 1.00 98.19 247 LEU A C 1
ATOM 1860 O O . LEU A 1 247 ? 11.761 9.767 6.197 1.00 98.19 247 LEU A O 1
ATOM 1864 N N . SER A 1 248 ? 12.592 10.118 8.267 1.00 98.25 248 SER A N 1
ATOM 1865 C CA . SER A 1 248 ? 11.586 9.328 8.976 1.00 98.25 248 SER A CA 1
ATOM 1866 C C . SER A 1 248 ? 10.264 10.090 9.061 1.00 98.25 248 SER A C 1
ATOM 1868 O O . SER A 1 248 ? 10.241 11.320 8.963 1.00 98.25 248 SER A O 1
ATOM 1870 N N . GLU A 1 249 ? 9.159 9.397 9.331 1.00 98.44 249 GLU A N 1
ATOM 1871 C CA . GLU A 1 249 ? 7.865 10.074 9.500 1.00 98.44 249 GLU A CA 1
ATOM 1872 C C . GLU A 1 249 ? 7.872 11.097 10.651 1.00 98.44 249 GLU A C 1
ATOM 1874 O O . GLU A 1 249 ? 7.296 12.173 10.518 1.00 98.44 249 GLU A O 1
ATOM 1879 N N . HIS A 1 250 ? 8.600 10.836 11.739 1.00 97.88 250 HIS A N 1
ATOM 1880 C CA . HIS A 1 250 ? 8.774 11.807 12.825 1.00 97.88 250 HIS A CA 1
ATOM 1881 C C . HIS A 1 250 ? 9.539 13.061 12.369 1.00 97.88 250 HIS A C 1
ATOM 1883 O O . HIS A 1 250 ? 9.160 14.187 12.688 1.00 97.88 250 HIS A O 1
ATOM 1889 N N . GLU A 1 251 ? 10.611 12.907 11.587 1.00 98.06 251 GLU A N 1
ATOM 1890 C CA . GLU A 1 251 ? 11.315 14.054 10.999 1.00 98.06 251 GLU A CA 1
ATOM 1891 C C . GLU A 1 251 ? 10.452 14.798 9.972 1.00 98.06 251 GLU A C 1
ATOM 1893 O O . GLU A 1 251 ? 10.473 16.028 9.946 1.00 98.06 251 GLU A O 1
ATOM 1898 N N . ARG A 1 252 ? 9.650 14.077 9.178 1.00 98.06 252 ARG A N 1
ATOM 1899 C CA . ARG A 1 252 ? 8.708 14.660 8.217 1.00 98.06 252 ARG A CA 1
ATOM 1900 C C . ARG A 1 252 ? 7.653 15.519 8.911 1.00 98.06 252 ARG A C 1
ATOM 1902 O O . ARG A 1 252 ? 7.424 16.645 8.476 1.00 98.06 252 ARG A O 1
ATOM 1909 N N . LEU A 1 253 ? 7.030 15.027 9.985 1.00 98.12 253 LEU A N 1
ATOM 1910 C CA . LEU A 1 253 ? 6.027 15.798 10.730 1.00 98.12 253 LEU A CA 1
ATOM 1911 C C . LEU A 1 253 ? 6.633 17.029 11.415 1.00 98.12 253 LEU A C 1
ATOM 1913 O O . LEU A 1 253 ? 6.029 18.101 11.355 1.00 98.12 253 LEU A O 1
ATOM 1917 N N . ARG A 1 254 ? 7.847 16.922 11.975 1.00 96.62 254 ARG A N 1
ATOM 1918 C CA . ARG A 1 254 ? 8.584 18.084 12.510 1.00 96.62 254 ARG A CA 1
ATOM 1919 C C . ARG A 1 254 ? 8.870 19.125 11.432 1.00 96.62 254 ARG A C 1
ATOM 1921 O O . ARG A 1 254 ? 8.648 20.313 11.640 1.00 96.62 254 ARG A O 1
ATOM 1928 N N . TRP A 1 255 ? 9.306 18.689 10.251 1.00 95.06 255 TRP A N 1
ATOM 1929 C CA . TRP A 1 255 ? 9.536 19.579 9.110 1.00 95.06 255 TRP A CA 1
ATOM 1930 C C . TRP A 1 255 ? 8.250 20.282 8.635 1.00 95.06 255 TRP A C 1
ATOM 1932 O O . TRP A 1 255 ? 8.284 21.453 8.250 1.00 95.06 255 TRP A O 1
ATOM 1942 N N . LEU A 1 256 ? 7.100 19.604 8.707 1.00 94.56 256 LEU A N 1
ATOM 1943 C CA . LEU A 1 256 ? 5.792 20.200 8.415 1.00 94.56 256 LEU A CA 1
ATOM 1944 C C . LEU A 1 256 ? 5.288 21.158 9.510 1.00 94.56 256 LEU A C 1
ATOM 1946 O O . LEU A 1 256 ? 4.372 21.938 9.232 1.00 94.56 256 LEU A O 1
ATOM 1950 N N . GLY A 1 257 ? 5.894 21.138 10.703 1.00 93.88 257 GLY A N 1
ATOM 1951 C CA . GLY A 1 257 ? 5.485 21.921 11.873 1.00 93.88 257 GLY A CA 1
ATOM 1952 C C . GLY A 1 257 ? 4.307 21.313 12.641 1.00 93.88 257 GLY A C 1
ATOM 1953 O O . GLY A 1 257 ? 3.488 22.058 13.173 1.00 93.88 257 GLY A O 1
ATOM 1954 N N . ILE A 1 258 ? 4.180 19.982 12.632 1.00 90.50 258 ILE A N 1
ATOM 1955 C CA . ILE A 1 258 ? 3.077 19.236 13.264 1.00 90.50 258 ILE A CA 1
ATOM 1956 C C . ILE A 1 258 ? 3.501 18.624 14.608 1.00 90.50 258 ILE A C 1
ATOM 1958 O O . ILE A 1 258 ? 2.717 18.673 15.554 1.00 90.50 258 ILE A O 1
ATOM 1962 N N . ALA A 1 259 ? 4.711 18.055 14.661 1.00 75.75 259 ALA A N 1
ATOM 1963 C CA . ALA A 1 259 ? 5.304 17.378 15.820 1.00 75.75 259 ALA A CA 1
ATOM 1964 C C . ALA A 1 259 ? 6.524 18.139 16.358 1.00 75.75 259 ALA A C 1
ATOM 1966 O O . ALA A 1 259 ? 7.095 18.946 15.584 1.00 75.75 259 ALA A O 1
#

Secondary structure (DSSP, 8-state):
-HHHHHTT--EE---HHHHHTTT--HHHHHHHHHHHHHHHHHTT-SEEEEEEESS-STT--HHHHHHHHHHHHHHHHTT-BTTBEEEEEEE--GGGS-SSHHHHHHHHHHHHHHHGGG--SEEE---TTTTTS---HHHHHHHHHHHHHHHHHHHT----GGG-HHHHHHHHHHHHHHHHHHHHHHHTSPTT-S-TTT-HHHHHHHHHHTSS--GGGTT-TTS-----EEEETTEEEEB-TTT--B--HHHHHHHHT--

Sequence (259 aa):
MGWYASKGLPVEVNDSHQWSLRDAPDAVAVAAAFLAAYNAKKAGVSTYVAQYMFNNPRGTSPRNDLAKMSAKIELIEGLQNGSFRALREARTGLNSLPLDMDQAKGHLGSSIHTVMAIRPDIVHVVGYSEANYQVGPKELVESCRIAQGAIRNALLGMPDPLADEAVRARKAELLGEARFLLDEIRGIAEKGVPDPWTDPHTLARAVKMGILDAPHLFGNPTACGRTVTRMVEGASRAVEPSTGKALSEHERLRWLGIA